Protein AF-0000000074539445 (afdb_homodimer)

pLDDT: mean 96.18, std 4.28, range [74.12, 98.88]

Secondary structure (DSSP, 8-state):
-EEEEEEEEEEES-HHHHHHHHHHTT----EEEEEGGGTEEEEEEEETTEEEEEEEESSTTSHHHHHHHHH-SEEEEEEEEES-HHHHHHHHHHTTPPBS-SS-EE-GGG-EEEEE-GGGTTT--EEEEE-/-EEEEEEEEEEES-HHHHHHHHHHTT----EEEEEGGGTEEEEEEEETTEEEEEEEESSTTSHHHHHHHHH-SEEEEEEEEES-HHHHHHHHHHTTPPBS-SS-EE-GGG-EEEEE-GGGTTT--EEEEE-

Nearest PDB structures (foldseek):
  3oa4-assembly1_A-2  TM=9.767E-01  e=3.770E-19  Halalkalibacterium halodurans C-125
  6xbr-assembly1_A-2  TM=9.216E-01  e=4.513E-16  Streptomyces coelicolor A3(2)
  6wf7-assembly1_A  TM=9.208E-01  e=5.388E-16  Streptomyces coelicolor A3(2)
  6xbv-assembly1_A-2  TM=9.234E-01  e=6.064E-16  Streptomyces coelicolor A3(2)
  6bu2-assembly1_A  TM=9.258E-01  e=1.471E-15  Mycobacterium tuberculosis H37Rv

InterPro domains:
  IPR017515 Methylmalonyl-CoA epimerase [TIGR03081] (4-130)
  IPR017515 Methylmalonyl-CoA epimerase [cd07249] (5-130)
  IPR029068 Glyoxalase/Bleomycin resistance protein/Dihydroxybiphenyl dioxygenase [G3DSA:3.10.180.10] (1-130)
  IPR029068 Glyoxalase/Bleomycin resistance protein/Dihydroxybiphenyl dioxygenase [SSF54593] (1-130)
  IPR037523 Vicinal oxygen chelate (VOC), core domain [PS51819] (4-131)
  IPR051785 Methylmalonyl-CoA/ethylmalonyl-CoA epimerase [PTHR43048] (1-130)

Organism: Archaeoglobus fulgidus (strain ATCC 49558 / DSM 4304 / JCM 9628 / NBRC 100126 / VC-16) (NCBI:txid224325)

Structure (mmCIF, N/CA/C/O backbone):
data_AF-0000000074539445-model_v1
#
loop_
_entity.id
_entity.type
_entity.pdbx_description
1 polymer 'VOC domain-containing protein'
#
loop_
_atom_site.group_PDB
_atom_site.id
_atom_site.type_symbol
_atom_site.label_atom_id
_atom_site.label_alt_id
_atom_site.label_comp_id
_atom_site.label_asym_id
_atom_site.label_entity_id
_atom_site.label_seq_id
_atom_site.pdbx_PDB_ins_code
_atom_site.Cartn_x
_atom_site.Cartn_y
_atom_site.Cartn_z
_atom_site.occupancy
_atom_site.B_iso_or_equiv
_atom_site.auth_seq_id
_atom_site.auth_comp_id
_atom_site.auth_asym_id
_atom_site.auth_atom_id
_atom_site.pdbx_PDB_model_num
ATOM 1 N N . MET A 1 1 ? 7.996 10.023 14.859 1 85.5 1 MET A N 1
ATOM 2 C CA . MET A 1 1 ? 8.516 8.703 14.539 1 85.5 1 MET A CA 1
ATOM 3 C C . MET A 1 1 ? 7.414 7.797 14 1 85.5 1 MET A C 1
ATOM 5 O O . MET A 1 1 ? 6.297 7.797 14.523 1 85.5 1 MET A O 1
ATOM 9 N N . ILE A 1 2 ? 7.66 7.07 13.008 1 96.44 2 ILE A N 1
ATOM 10 C CA . ILE A 1 2 ? 6.699 6.152 12.406 1 96.44 2 ILE A CA 1
ATOM 11 C C . ILE A 1 2 ? 6.664 4.852 13.203 1 96.44 2 ILE A C 1
ATOM 13 O O . ILE A 1 2 ? 7.707 4.266 13.492 1 96.44 2 ILE A O 1
ATOM 17 N N . ARG A 1 3 ? 5.492 4.371 13.586 1 97.56 3 ARG A N 1
ATOM 18 C CA . ARG A 1 3 ? 5.352 3.16 14.391 1 97.56 3 ARG A CA 1
ATOM 19 C C . ARG A 1 3 ? 5.137 1.937 13.508 1 97.56 3 ARG A C 1
ATOM 21 O O . ARG A 1 3 ? 5.762 0.895 13.719 1 97.56 3 ARG A O 1
ATOM 28 N N . LYS A 1 4 ? 4.266 2.008 12.547 1 98.38 4 LYS A N 1
ATOM 29 C CA . LYS A 1 4 ? 3.873 0.902 11.672 1 98.38 4 LYS A CA 1
ATOM 30 C C . LYS A 1 4 ? 3.064 1.401 10.484 1 98.38 4 LYS A C 1
ATOM 32 O O . LYS A 1 4 ? 2.631 2.555 10.453 1 98.38 4 LYS A O 1
ATOM 37 N N . ILE A 1 5 ? 2.975 0.577 9.438 1 98.62 5 ILE A N 1
ATOM 38 C CA . ILE A 1 5 ? 1.896 0.795 8.484 1 98.62 5 ILE A CA 1
ATOM 39 C C . ILE A 1 5 ? 0.552 0.485 9.141 1 98.62 5 ILE A C 1
ATOM 41 O O . ILE A 1 5 ? 0.31 -0.646 9.57 1 98.62 5 ILE A O 1
ATOM 45 N N . ASP A 1 6 ? -0.263 1.521 9.305 1 98.06 6 ASP A N 1
ATOM 46 C CA . ASP A 1 6 ? -1.583 1.319 9.891 1 98.06 6 ASP A CA 1
ATOM 47 C C . ASP A 1 6 ? -2.496 0.546 8.938 1 98.06 6 ASP A C 1
ATOM 49 O O . ASP A 1 6 ? -3.068 -0.478 9.32 1 98.06 6 ASP A O 1
ATOM 53 N N . HIS A 1 7 ? -2.613 1.059 7.766 1 97.88 7 HIS A N 1
ATOM 54 C CA . HIS A 1 7 ? -3.381 0.358 6.742 1 97.88 7 HIS A CA 1
ATOM 55 C C . HIS A 1 7 ? -3.006 0.84 5.344 1 97.88 7 HIS A C 1
ATOM 57 O O . HIS A 1 7 ? -2.332 1.861 5.195 1 97.88 7 HIS A O 1
ATOM 63 N N . VAL A 1 8 ? -3.352 0.033 4.344 1 98.88 8 VAL A N 1
ATOM 64 C CA . VAL A 1 8 ? -3.309 0.409 2.936 1 98.88 8 VAL A CA 1
ATOM 65 C C . VAL A 1 8 ? -4.727 0.475 2.373 1 98.88 8 VAL A C 1
ATOM 67 O O . VAL A 1 8 ? -5.469 -0.508 2.428 1 98.88 8 VAL A O 1
ATOM 70 N N . GLY A 1 9 ? -5.09 1.663 1.871 1 98.56 9 GLY A N 1
ATOM 71 C CA . GLY A 1 9 ? -6.418 1.838 1.307 1 98.56 9 GLY A CA 1
ATOM 72 C C . GLY A 1 9 ? -6.504 1.436 -0.153 1 98.56 9 GLY A C 1
ATOM 73 O O . GLY A 1 9 ? -5.664 1.833 -0.962 1 98.56 9 GLY A O 1
ATOM 74 N N . VAL A 1 10 ? -7.465 0.658 -0.49 1 98.88 10 VAL A N 1
ATOM 75 C CA . VAL A 1 10 ? -7.738 0.238 -1.861 1 98.88 10 VAL A CA 1
ATOM 76 C C . VAL A 1 10 ? -9.141 0.677 -2.27 1 98.88 10 VAL A C 1
ATOM 78 O O . VAL A 1 10 ? -10.125 0.309 -1.624 1 98.88 10 VAL A O 1
ATOM 81 N N . ALA A 1 11 ? -9.203 1.477 -3.312 1 98.88 11 ALA A N 1
ATOM 82 C CA . ALA A 1 11 ? -10.492 1.911 -3.855 1 98.88 11 ALA A CA 1
ATOM 83 C C . ALA A 1 11 ? -11.086 0.845 -4.77 1 98.88 11 ALA A C 1
ATOM 85 O O . ALA A 1 11 ? -10.43 0.375 -5.699 1 98.88 11 ALA A O 1
ATOM 86 N N . VAL A 1 12 ? -12.281 0.453 -4.531 1 98.88 12 VAL A N 1
ATOM 87 C CA . VAL A 1 12 ? -12.945 -0.588 -5.312 1 98.88 12 VAL A CA 1
ATOM 88 C C . VAL A 1 12 ? -14.336 -0.118 -5.73 1 98.88 12 VAL A C 1
ATOM 90 O O . VAL A 1 12 ? -14.945 0.708 -5.047 1 98.88 12 VAL A O 1
ATOM 93 N N . LYS A 1 13 ? -14.828 -0.637 -6.836 1 98.5 13 LYS A N 1
ATOM 94 C CA . LYS A 1 13 ? -16.156 -0.276 -7.34 1 98.5 13 LYS A CA 1
ATOM 95 C C . LYS A 1 13 ? -17.25 -0.959 -6.535 1 98.5 13 LYS A C 1
ATOM 97 O O . LYS A 1 13 ? -18.328 -0.387 -6.332 1 98.5 13 LYS A O 1
ATOM 102 N N . SER A 1 14 ? -17 -2.193 -6.117 1 98.06 14 SER A N 1
ATOM 103 C CA . SER A 1 14 ? -17.953 -3.004 -5.359 1 98.06 14 SER A CA 1
ATOM 104 C C . SER A 1 14 ? -17.266 -3.732 -4.211 1 98.06 14 SER A C 1
ATOM 106 O O . SER A 1 14 ? -16.422 -4.605 -4.434 1 98.06 14 SER A O 1
ATOM 108 N N . LEU A 1 15 ? -17.672 -3.359 -2.994 1 97.88 15 LEU A N 1
ATOM 109 C CA . LEU A 1 15 ? -17.109 -4.031 -1.823 1 97.88 15 LEU A CA 1
ATOM 110 C C . LEU A 1 15 ? -17.453 -5.52 -1.839 1 97.88 15 LEU A C 1
ATOM 112 O O . LEU A 1 15 ? -16.609 -6.355 -1.497 1 97.88 15 LEU A O 1
ATOM 116 N N . GLU A 1 16 ? -18.641 -5.797 -2.215 1 96.75 16 GLU A N 1
ATOM 117 C CA . GLU A 1 16 ? -19.078 -7.188 -2.262 1 96.75 16 GLU A CA 1
ATOM 118 C C . GLU A 1 16 ? -18.156 -8.031 -3.143 1 96.75 16 GLU A C 1
ATOM 120 O O . GLU A 1 16 ? -17.688 -9.086 -2.719 1 96.75 16 GLU A O 1
ATOM 125 N N . GLU A 1 17 ? -17.891 -7.578 -4.332 1 97.44 17 GLU A N 1
ATOM 126 C CA . GLU A 1 17 ? -17.047 -8.305 -5.266 1 97.44 17 GLU A CA 1
ATOM 127 C C . GLU A 1 17 ? -15.594 -8.336 -4.777 1 97.44 17 GLU A C 1
ATOM 129 O O . GLU A 1 17 ? -14.93 -9.367 -4.871 1 97.44 17 GLU A O 1
ATOM 134 N N . ALA A 1 18 ? -15.133 -7.207 -4.266 1 98.25 18 ALA A N 1
ATOM 135 C CA . ALA A 1 18 ? -13.75 -7.121 -3.805 1 98.25 18 ALA A CA 1
ATOM 136 C C . ALA A 1 18 ? -13.508 -8.039 -2.613 1 98.25 18 ALA A C 1
ATOM 138 O O . ALA A 1 18 ? -12.477 -8.711 -2.533 1 98.25 18 ALA A O 1
ATOM 139 N N . VAL A 1 19 ? -14.445 -8.055 -1.677 1 97.56 19 VAL A N 1
ATOM 140 C CA . VAL A 1 19 ? -14.312 -8.898 -0.494 1 97.56 19 VAL A CA 1
ATOM 141 C C . VAL A 1 19 ? -14.188 -10.359 -0.913 1 97.56 19 VAL A C 1
ATOM 143 O O . VAL A 1 19 ? -13.336 -11.094 -0.403 1 97.56 19 VAL A O 1
ATOM 146 N N . LYS A 1 20 ? -14.992 -10.789 -1.852 1 96.5 20 LYS A N 1
ATOM 147 C CA . LYS A 1 20 ? -14.914 -12.164 -2.354 1 96.5 20 LYS A CA 1
ATOM 148 C C . LYS A 1 20 ? -13.531 -12.453 -2.934 1 96.5 20 LYS A C 1
ATOM 150 O O . LYS A 1 20 ? -12.938 -13.5 -2.65 1 96.5 20 LYS A O 1
ATOM 155 N N . THR A 1 21 ? -13.055 -11.516 -3.738 1 97.69 21 THR A N 1
ATOM 156 C CA . THR A 1 21 ? -11.742 -11.656 -4.355 1 97.69 21 THR A CA 1
ATOM 157 C C . THR A 1 21 ? -10.656 -11.781 -3.291 1 97.69 21 THR A C 1
ATOM 159 O O . THR A 1 21 ? -9.828 -12.688 -3.352 1 97.69 21 THR A O 1
ATOM 162 N N . TYR A 1 22 ? -10.648 -10.938 -2.318 1 98.12 22 TYR A N 1
ATOM 163 C CA . TYR A 1 22 ? -9.586 -10.898 -1.323 1 98.12 22 TYR A CA 1
ATOM 164 C C . TYR A 1 22 ? -9.711 -12.062 -0.346 1 98.12 22 TYR A C 1
ATOM 166 O O . TYR A 1 22 ? -8.711 -12.531 0.2 1 98.12 22 TYR A O 1
ATOM 174 N N . GLU A 1 23 ? -10.93 -12.539 -0.104 1 96.44 23 GLU A N 1
ATOM 175 C CA . GLU A 1 23 ? -11.078 -13.789 0.641 1 96.44 23 GLU A CA 1
ATOM 176 C C . GLU A 1 23 ? -10.422 -14.953 -0.099 1 96.44 23 GLU A C 1
ATOM 178 O O . GLU A 1 23 ? -9.773 -15.797 0.516 1 96.44 23 GLU A O 1
ATOM 183 N N . ALA A 1 24 ? -10.617 -14.984 -1.385 1 95.75 24 ALA A N 1
ATOM 184 C CA . ALA A 1 24 ? -10.008 -16.016 -2.211 1 95.75 24 ALA A CA 1
ATOM 185 C C . ALA A 1 24 ? -8.484 -15.938 -2.154 1 95.75 24 ALA A C 1
ATOM 187 O O . ALA A 1 24 ? -7.793 -16.953 -2.307 1 95.75 24 ALA A O 1
ATOM 188 N N . LEU A 1 25 ? -7.969 -14.766 -1.939 1 97.44 25 LEU A N 1
ATOM 189 C CA . LEU A 1 25 ? -6.531 -14.547 -1.83 1 97.44 25 LEU A CA 1
ATOM 190 C C . LEU A 1 25 ? -6.023 -14.945 -0.451 1 97.44 25 LEU A C 1
ATOM 192 O O . LEU A 1 25 ? -4.812 -15 -0.221 1 97.44 25 LEU A O 1
ATOM 196 N N . GLY A 1 26 ? -6.926 -15.164 0.481 1 96.44 26 GLY A N 1
ATOM 197 C CA . GLY A 1 26 ? -6.523 -15.664 1.784 1 96.44 26 GLY A CA 1
ATOM 198 C C . GLY A 1 26 ? -6.758 -14.68 2.908 1 96.44 26 GLY A C 1
ATOM 199 O O . GLY A 1 26 ? -6.43 -14.953 4.062 1 96.44 26 GLY A O 1
ATOM 200 N N . PHE A 1 27 ? -7.324 -13.5 2.553 1 97.12 27 PHE A N 1
ATOM 201 C CA . PHE A 1 27 ? -7.617 -12.516 3.584 1 97.12 27 PHE A CA 1
ATOM 202 C C . PHE A 1 27 ? -8.898 -12.875 4.332 1 97.12 27 PHE A C 1
ATOM 204 O O . PHE A 1 27 ? -9.828 -13.438 3.748 1 97.12 27 PHE A O 1
ATOM 211 N N . GLY A 1 28 ? -8.859 -12.578 5.594 1 94 28 GLY A N 1
ATOM 212 C CA . GLY A 1 28 ? -10.109 -12.508 6.34 1 94 28 GLY A CA 1
ATOM 213 C C . GLY A 1 28 ? -10.742 -11.125 6.309 1 94 28 GLY A C 1
ATOM 214 O O . GLY A 1 28 ? -10.062 -10.133 6.066 1 94 28 GLY A O 1
ATOM 215 N N . VAL A 1 29 ? -12.102 -11.148 6.434 1 88.75 29 VAL A N 1
ATOM 216 C CA . VAL A 1 29 ? -12.805 -9.883 6.52 1 88.75 29 VAL A CA 1
ATOM 217 C C . VAL A 1 29 ? -13.398 -9.711 7.918 1 88.75 29 VAL A C 1
ATOM 219 O O . VAL A 1 29 ? -14.078 -10.609 8.422 1 88.75 29 VAL A O 1
ATOM 222 N N . GLU A 1 30 ? -13.141 -8.695 8.562 1 82.81 30 GLU A N 1
ATOM 223 C CA . GLU A 1 30 ? -13.594 -8.523 9.938 1 82.81 30 GLU A CA 1
ATOM 224 C C . GLU A 1 30 ? -14.852 -7.656 9.992 1 82.81 30 GLU A C 1
ATOM 226 O O . GLU A 1 30 ? -15.797 -7.969 10.727 1 82.81 30 GLU A O 1
ATOM 231 N N . GLU A 1 31 ? -14.781 -6.414 9.43 1 85.38 31 GLU A N 1
ATOM 232 C CA . GLU A 1 31 ? -15.828 -5.418 9.648 1 85.38 31 GLU A CA 1
ATOM 233 C C . GLU A 1 31 ? -16.109 -4.633 8.367 1 85.38 31 GLU A C 1
ATOM 235 O O . GLU A 1 31 ? -15.203 -4.355 7.59 1 85.38 31 GLU A O 1
ATOM 240 N N . ILE A 1 32 ? -17.391 -4.488 8.188 1 90.88 32 ILE A N 1
ATOM 241 C CA . ILE A 1 32 ? -17.828 -3.551 7.156 1 90.88 32 ILE A CA 1
ATOM 242 C C . ILE A 1 32 ? -18.562 -2.373 7.805 1 90.88 32 ILE A C 1
ATOM 244 O O . ILE A 1 32 ? -19.484 -2.564 8.602 1 90.88 32 ILE A O 1
ATOM 248 N N . GLU A 1 33 ? -18.016 -1.25 7.617 1 92.5 33 GLU A N 1
ATOM 249 C CA . GLU A 1 33 ? -18.562 -0.049 8.242 1 92.5 33 GLU A CA 1
ATOM 250 C C . GLU A 1 33 ? -18.812 1.047 7.211 1 92.5 33 GLU A C 1
ATOM 252 O O . GLU A 1 33 ? -18.109 1.141 6.211 1 92.5 33 GLU A O 1
ATOM 257 N N . GLU A 1 34 ? -19.828 1.779 7.438 1 94.19 34 GLU A N 1
ATOM 258 C CA . GLU A 1 34 ? -20.078 2.977 6.637 1 94.19 34 GLU A CA 1
ATOM 259 C C . GLU A 1 34 ? -19.547 4.227 7.344 1 94.19 34 GLU A C 1
ATOM 261 O O . GLU A 1 34 ? -19.734 4.379 8.555 1 94.19 34 GLU A O 1
ATOM 266 N N . VAL A 1 35 ? -18.797 4.992 6.617 1 91.62 35 VAL A N 1
ATOM 267 C CA . VAL A 1 35 ? -18.344 6.293 7.094 1 91.62 35 VAL A CA 1
ATOM 268 C C . VAL A 1 35 ? -19.016 7.406 6.297 1 91.62 35 VAL A C 1
ATOM 270 O O . VAL A 1 35 ? -18.469 7.895 5.309 1 91.62 35 VAL A O 1
ATOM 273 N N . ALA A 1 36 ? -20.125 7.875 6.77 1 93.31 36 ALA A N 1
ATOM 274 C CA . ALA A 1 36 ? -21 8.789 6.039 1 93.31 36 ALA A CA 1
ATOM 275 C C . ALA A 1 36 ? -20.266 10.086 5.699 1 93.31 36 ALA A C 1
ATOM 277 O O . ALA A 1 36 ? -20.422 10.625 4.598 1 93.31 36 ALA A O 1
ATOM 278 N N . GLU A 1 37 ? -19.484 10.547 6.645 1 89.25 37 GLU A N 1
ATOM 279 C CA . GLU A 1 37 ? -18.797 11.82 6.465 1 89.25 37 GLU A CA 1
ATOM 280 C C . GLU A 1 37 ? -17.828 11.758 5.285 1 89.25 37 GLU A C 1
ATOM 282 O O . GLU A 1 37 ? -17.625 12.758 4.598 1 89.25 37 GLU A O 1
ATOM 287 N N . GLN A 1 38 ? -17.328 10.602 5.004 1 92.06 38 GLN A N 1
ATOM 288 C CA . GLN A 1 38 ? -16.375 10.43 3.912 1 92.06 38 GLN A CA 1
ATOM 289 C C . GLN A 1 38 ? -17.047 9.836 2.68 1 92.06 38 GLN A C 1
ATOM 291 O O . GLN A 1 38 ? -16.422 9.672 1.636 1 92.06 38 GLN A O 1
ATOM 296 N N . LYS A 1 39 ? -18.328 9.5 2.854 1 96.38 39 LYS A N 1
ATOM 297 C CA . LYS A 1 39 ? -19.156 8.953 1.781 1 96.38 39 LYS A CA 1
ATOM 298 C C . LYS A 1 39 ? -18.562 7.664 1.229 1 96.38 39 LYS A C 1
ATOM 300 O O . LYS A 1 39 ? -18.438 7.504 0.013 1 96.38 39 LYS A O 1
ATOM 305 N N . VAL A 1 40 ? -18.172 6.797 2.162 1 97.19 40 VAL A N 1
ATOM 306 C CA . VAL A 1 40 ? -17.625 5.508 1.755 1 97.19 40 VAL A CA 1
ATOM 307 C C . VAL A 1 40 ? -18.172 4.402 2.658 1 97.19 40 VAL A C 1
ATOM 309 O O . VAL A 1 40 ? -18.641 4.676 3.764 1 97.19 40 VAL A O 1
ATOM 312 N N . ARG A 1 41 ? -18.234 3.174 2.154 1 96.94 41 ARG A N 1
ATOM 313 C CA . ARG A 1 41 ? -18.25 1.938 2.928 1 96.94 41 ARG A CA 1
ATOM 314 C C . ARG A 1 41 ? -16.891 1.265 2.934 1 96.94 41 ARG A C 1
ATOM 316 O O . ARG A 1 41 ? -16.203 1.231 1.909 1 96.94 41 ARG A O 1
ATOM 323 N N . VAL A 1 42 ? -16.547 0.752 4.094 1 96.81 42 VAL A N 1
ATOM 324 C CA . VAL A 1 42 ? -15.172 0.258 4.246 1 96.81 42 VAL A CA 1
ATOM 325 C C . VAL A 1 42 ? -15.195 -1.17 4.785 1 96.81 42 VAL A C 1
ATOM 327 O O . VAL A 1 42 ? -16.016 -1.498 5.652 1 96.81 42 VAL A O 1
ATOM 330 N N . ALA A 1 43 ? -14.461 -2.055 4.207 1 97 43 ALA A N 1
ATOM 331 C CA . ALA A 1 43 ? -14.141 -3.369 4.75 1 97 43 ALA A CA 1
ATOM 332 C C . ALA A 1 43 ? -12.688 -3.43 5.219 1 97 43 ALA A C 1
ATOM 334 O O . ALA A 1 43 ? -11.773 -3.059 4.477 1 97 43 ALA A O 1
ATOM 335 N N . MET A 1 44 ? -12.492 -3.887 6.41 1 96.25 44 MET A N 1
ATOM 336 C CA . MET A 1 44 ? -11.148 -4.016 6.961 1 96.25 44 MET A CA 1
ATOM 337 C C . MET A 1 44 ? -10.664 -5.461 6.883 1 96.25 44 MET A C 1
ATOM 339 O O . MET A 1 44 ? -11.344 -6.375 7.348 1 96.25 44 MET A O 1
ATOM 343 N N . LEU A 1 45 ? -9.5 -5.672 6.242 1 97.31 45 LEU A N 1
ATOM 344 C CA . LEU A 1 45 ? -8.844 -6.969 6.109 1 97.31 45 LEU A CA 1
ATOM 345 C C . LEU A 1 45 ? -7.559 -7.02 6.926 1 97.31 45 LEU A C 1
ATOM 347 O O . LEU A 1 45 ? -6.512 -6.551 6.469 1 97.31 45 LEU A O 1
ATOM 351 N N . PRO A 1 46 ? -7.629 -7.594 8.109 1 96.88 46 PRO A N 1
ATOM 352 C CA . PRO A 1 46 ? -6.43 -7.641 8.953 1 96.88 46 PRO A CA 1
ATOM 353 C C . PRO A 1 46 ? -5.281 -8.406 8.305 1 96.88 46 PRO A C 1
ATOM 355 O O . PRO A 1 46 ? -5.508 -9.414 7.633 1 96.88 46 PRO A O 1
ATOM 358 N N . ALA A 1 47 ? -4.113 -7.965 8.484 1 97.5 47 ALA A N 1
ATOM 359 C CA . ALA A 1 47 ? -2.854 -8.57 8.062 1 97.5 47 ALA A CA 1
ATOM 360 C C . ALA A 1 47 ? -1.728 -8.211 9.031 1 97.5 47 ALA A C 1
ATOM 362 O O . ALA A 1 47 ? -1.017 -7.227 8.828 1 97.5 47 ALA A O 1
ATOM 363 N N . GLY A 1 48 ? -1.486 -9.047 10.062 1 97.12 48 GLY A N 1
ATOM 364 C CA . GLY A 1 48 ? -0.553 -8.711 11.117 1 97.12 48 GLY A CA 1
ATOM 365 C C . GLY A 1 48 ? -0.954 -7.465 11.891 1 97.12 48 GLY A C 1
ATOM 366 O O . GLY A 1 48 ? -2.092 -7.355 12.352 1 97.12 48 GLY A O 1
ATO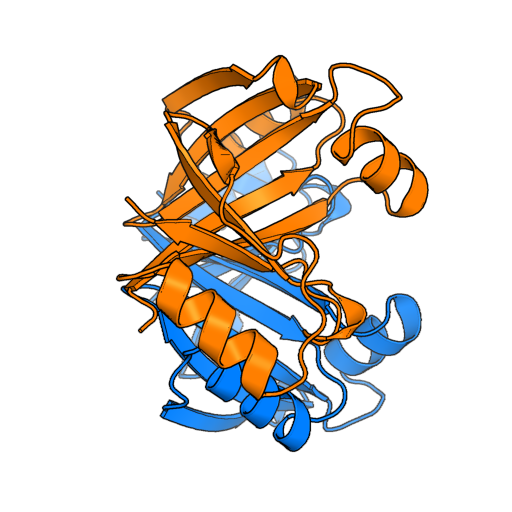M 367 N N . GLU A 1 49 ? -0.052 -6.562 12.102 1 97.69 49 GLU A N 1
ATOM 368 C CA . GLU A 1 49 ? -0.344 -5.34 12.844 1 97.69 49 GLU A CA 1
ATOM 369 C C . GLU A 1 49 ? -0.968 -4.281 11.93 1 97.69 49 GLU A C 1
ATOM 371 O O . GLU A 1 49 ? -1.291 -3.182 12.383 1 97.69 49 GLU A O 1
ATOM 376 N N . SER A 1 50 ? -1.079 -4.559 10.641 1 97.88 50 SER A N 1
ATOM 377 C CA . SER A 1 50 ? -1.648 -3.65 9.656 1 97.88 50 SER A CA 1
ATOM 378 C C . SER A 1 50 ? -2.986 -4.168 9.133 1 97.88 50 SER A C 1
ATOM 380 O O . SER A 1 50 ? -3.576 -5.074 9.719 1 97.88 50 SER A O 1
ATOM 382 N N . ARG A 1 51 ? -3.537 -3.449 8.141 1 97.06 51 ARG A N 1
ATOM 383 C CA . ARG A 1 51 ? -4.77 -3.838 7.461 1 97.06 51 ARG A CA 1
ATOM 384 C C . ARG A 1 51 ? -4.766 -3.375 6.008 1 97.06 51 ARG A C 1
ATOM 386 O O . ARG A 1 51 ? -4.125 -2.375 5.672 1 97.06 51 ARG A O 1
ATOM 393 N N . VAL A 1 52 ? -5.414 -4.156 5.219 1 98.38 52 VAL A N 1
ATOM 394 C CA . VAL A 1 52 ? -5.898 -3.621 3.949 1 98.38 52 VAL A CA 1
ATOM 395 C C . VAL A 1 52 ? -7.324 -3.098 4.121 1 98.38 52 VAL A C 1
ATOM 397 O O . VAL A 1 52 ? -8.172 -3.766 4.715 1 98.38 52 VAL A O 1
ATOM 400 N N . GLU A 1 53 ? -7.531 -1.904 3.754 1 97.56 53 GLU A N 1
ATOM 401 C CA . GLU A 1 53 ? -8.844 -1.263 3.822 1 97.56 53 GLU A CA 1
ATOM 402 C C . GLU A 1 53 ? -9.461 -1.118 2.436 1 97.56 53 GLU A C 1
ATOM 404 O O . GLU A 1 53 ? -8.945 -0.376 1.596 1 97.56 53 GLU A O 1
ATOM 409 N N . LEU A 1 54 ? -10.516 -1.875 2.162 1 98.56 54 LEU A N 1
ATOM 410 C CA . LEU A 1 54 ? -11.258 -1.719 0.915 1 98.56 54 LEU A CA 1
ATOM 411 C C . LEU A 1 54 ? -12.312 -0.627 1.042 1 98.56 54 LEU A C 1
ATOM 413 O O . LEU A 1 54 ? -13.094 -0.616 2 1 98.56 54 LEU A O 1
ATOM 417 N N . LEU A 1 55 ? -12.297 0.328 0.102 1 98.38 55 LEU A N 1
ATOM 418 C CA . LEU A 1 55 ? -13.195 1.479 0.185 1 98.38 55 LEU A CA 1
ATOM 419 C C . LEU A 1 55 ? -14.109 1.542 -1.031 1 98.38 55 LEU A C 1
ATOM 421 O O . LEU A 1 55 ? -13.641 1.567 -2.17 1 98.38 55 LEU A O 1
ATOM 425 N N . GLU A 1 56 ? -15.367 1.532 -0.848 1 98.69 56 GLU A N 1
ATOM 426 C CA . GLU A 1 56 ? -16.391 1.734 -1.875 1 98.69 56 GLU A CA 1
ATOM 427 C C . GLU A 1 56 ? -17.109 3.064 -1.683 1 98.69 56 GLU A C 1
ATOM 429 O O . GLU A 1 56 ? -17.594 3.363 -0.588 1 98.69 56 GLU A O 1
ATOM 434 N N . ALA A 1 57 ? -17.125 3.82 -2.75 1 98.56 57 ALA A N 1
ATOM 435 C CA . ALA A 1 57 ? -17.812 5.105 -2.691 1 98.56 57 ALA A CA 1
ATOM 436 C C . ALA A 1 57 ? -19.328 4.918 -2.543 1 98.56 57 ALA A C 1
ATOM 438 O O . ALA A 1 57 ? -19.906 4.031 -3.17 1 98.56 57 ALA A O 1
ATOM 439 N N . THR A 1 58 ? -19.938 5.785 -1.705 1 98 58 THR A N 1
ATOM 440 C CA . THR A 1 58 ? -21.391 5.75 -1.571 1 98 58 THR A CA 1
ATOM 441 C C . THR A 1 58 ? -22.016 6.957 -2.26 1 98 58 THR A C 1
ATOM 443 O O . THR A 1 58 ? -23.234 7.113 -2.244 1 98 58 THR A O 1
ATOM 446 N N . SER A 1 59 ? -21.203 7.797 -2.771 1 98 59 SER A N 1
ATOM 447 C CA . SER A 1 59 ? -21.656 8.961 -3.523 1 98 59 SER A CA 1
ATOM 448 C C . SER A 1 59 ? -20.672 9.32 -4.629 1 98 59 SER A C 1
ATOM 450 O O . SER A 1 59 ? -19.469 9.062 -4.504 1 98 59 SER A O 1
ATOM 452 N N . GLU A 1 60 ? -21.125 10 -5.664 1 96.88 60 GLU A N 1
ATOM 453 C CA . GLU A 1 60 ? -20.281 10.383 -6.789 1 96.88 60 GLU A CA 1
ATOM 454 C C . GLU A 1 60 ? -19.297 11.484 -6.395 1 96.88 60 GLU A C 1
ATOM 456 O O . GLU A 1 60 ? -18.281 11.68 -7.062 1 96.88 60 GLU A O 1
ATOM 461 N N . ASP A 1 61 ? -19.594 12.18 -5.344 1 96 61 ASP A N 1
ATOM 462 C CA . ASP A 1 61 ? -18.766 13.305 -4.961 1 96 61 ASP A CA 1
ATOM 463 C C . ASP A 1 61 ? -17.75 12.898 -3.895 1 96 61 ASP A C 1
ATOM 465 O O . ASP A 1 61 ? -17.031 13.742 -3.357 1 96 61 ASP A O 1
ATOM 469 N N . SER A 1 62 ? -17.656 11.633 -3.656 1 96.69 62 SER A N 1
ATOM 470 C CA . SER A 1 62 ? -16.641 11.164 -2.707 1 96.69 62 SER A CA 1
ATOM 471 C C . SER A 1 62 ? -15.258 11.164 -3.328 1 96.69 62 SER A C 1
ATOM 473 O O . SER A 1 62 ? -15.109 11.086 -4.551 1 96.69 62 SER A O 1
ATOM 475 N N . ALA A 1 63 ? -14.242 11.312 -2.463 1 96.06 63 ALA A N 1
ATOM 476 C CA . ALA A 1 63 ? -12.859 11.242 -2.922 1 96.06 63 ALA A CA 1
ATOM 477 C C . ALA A 1 63 ? -12.578 9.914 -3.623 1 96.06 63 ALA A C 1
ATOM 479 O O . ALA A 1 63 ? -11.844 9.867 -4.609 1 96.06 63 ALA A O 1
ATOM 480 N N . ILE A 1 64 ? -13.188 8.828 -3.182 1 98.5 64 ILE A N 1
ATOM 481 C CA . ILE A 1 64 ? -12.984 7.504 -3.746 1 98.5 64 ILE A CA 1
ATOM 482 C C . ILE A 1 64 ? -13.617 7.43 -5.133 1 98.5 64 ILE A C 1
ATOM 484 O O . ILE A 1 64 ? -13.023 6.883 -6.066 1 98.5 64 ILE A O 1
ATOM 488 N N . ALA A 1 65 ? -14.812 8.023 -5.27 1 98.56 65 ALA A N 1
ATOM 489 C CA . ALA A 1 65 ? -15.453 8.047 -6.582 1 98.56 65 ALA A CA 1
ATOM 490 C C . ALA A 1 65 ? -14.609 8.812 -7.594 1 98.56 65 ALA A C 1
ATO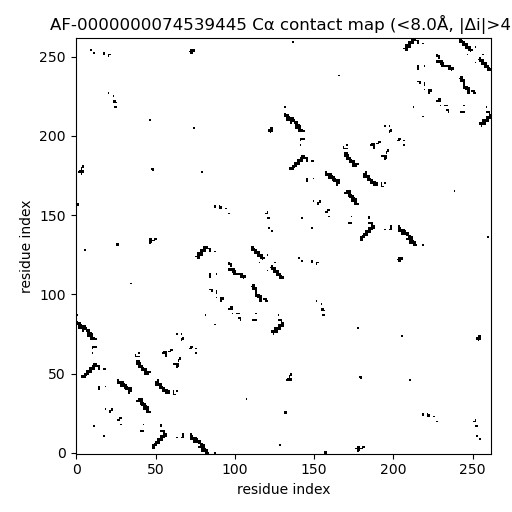M 492 O O . ALA A 1 65 ? -14.438 8.367 -8.727 1 98.56 65 ALA A O 1
ATOM 493 N N . LYS A 1 66 ? -14.125 9.883 -7.195 1 98.06 66 LYS A N 1
ATOM 494 C CA . LYS A 1 66 ? -13.289 10.695 -8.07 1 98.06 66 LYS A CA 1
ATOM 495 C C . LYS A 1 66 ? -12.023 9.945 -8.477 1 98.06 66 LYS A C 1
ATOM 497 O O . LYS A 1 66 ? -11.617 9.977 -9.641 1 98.06 66 LYS A O 1
ATOM 502 N N . PHE A 1 67 ? -11.453 9.297 -7.531 1 98.38 67 PHE A N 1
ATOM 503 C CA . PHE A 1 67 ? -10.258 8.5 -7.781 1 98.38 67 PHE A CA 1
ATOM 504 C C . PHE A 1 67 ? -10.531 7.422 -8.828 1 98.38 67 PHE A C 1
ATOM 506 O O . PHE A 1 67 ? -9.789 7.297 -9.805 1 98.38 67 PHE A O 1
ATOM 513 N N . ILE A 1 68 ? -11.57 6.68 -8.656 1 98.5 68 ILE A N 1
ATOM 514 C CA . ILE A 1 68 ? -11.898 5.566 -9.547 1 98.5 68 ILE A CA 1
ATOM 515 C C . ILE A 1 68 ? -12.195 6.094 -10.945 1 98.5 68 ILE A C 1
ATOM 517 O O . ILE A 1 68 ? -11.805 5.484 -11.945 1 98.5 68 ILE A O 1
ATOM 521 N N . SER A 1 69 ? -12.867 7.223 -10.953 1 98.06 69 SER A N 1
ATOM 522 C CA . SER A 1 69 ? -13.195 7.816 -12.242 1 98.06 69 SER A CA 1
ATOM 523 C C . SER A 1 69 ? -11.938 8.219 -13.008 1 98.06 69 S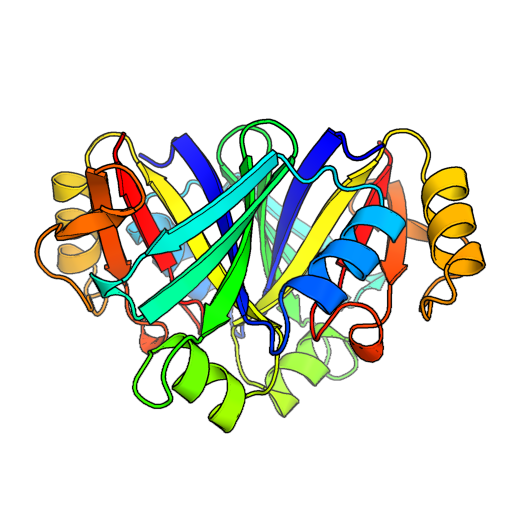ER A C 1
ATOM 525 O O . SER A 1 69 ? -11.891 8.133 -14.234 1 98.06 69 SER A O 1
ATOM 527 N N . SER A 1 70 ? -10.938 8.609 -12.32 1 96.62 70 SER A N 1
ATOM 528 C CA . SER A 1 70 ? -9.719 9.133 -12.93 1 96.62 70 SER A CA 1
ATOM 529 C C . SER A 1 70 ? -8.719 8.016 -13.211 1 96.62 70 SER A C 1
ATOM 531 O O . SER A 1 70 ? -8.047 8.031 -14.242 1 96.62 70 SER A O 1
ATOM 533 N N . ARG A 1 71 ? -8.672 6.961 -12.312 1 96.56 71 ARG A N 1
ATOM 534 C CA . ARG A 1 71 ? -7.547 6.035 -12.367 1 96.56 71 ARG A CA 1
ATOM 535 C C . ARG A 1 71 ? -8.031 4.59 -12.43 1 96.56 71 ARG A C 1
ATOM 537 O O . ARG A 1 71 ? -7.242 3.678 -12.695 1 96.56 71 ARG A O 1
ATOM 544 N N . GLY A 1 72 ? -9.328 4.41 -12.273 1 97.81 72 GLY A N 1
ATOM 545 C CA . GLY A 1 72 ? -9.812 3.057 -12.055 1 97.81 72 GLY A CA 1
ATOM 546 C C . GLY A 1 72 ? -9.586 2.562 -10.641 1 97.81 72 GLY A C 1
ATOM 547 O O . GLY A 1 72 ? -9.102 3.311 -9.789 1 97.81 72 GLY A O 1
ATOM 548 N N . GLU A 1 73 ? -10.008 1.307 -10.359 1 98.81 73 GLU A N 1
ATOM 549 C CA . GLU A 1 73 ? -9.75 0.689 -9.062 1 98.81 73 GLU A CA 1
ATOM 550 C C . GLU A 1 73 ? -8.25 0.539 -8.812 1 98.81 73 GLU A C 1
ATOM 552 O O . GLU A 1 73 ? -7.465 0.469 -9.758 1 98.81 73 GLU A O 1
ATOM 557 N N . GLY A 1 74 ? -7.914 0.494 -7.516 1 98.69 74 GLY A N 1
ATOM 558 C CA . GLY A 1 74 ? -6.512 0.291 -7.191 1 98.69 74 GLY A CA 1
ATOM 559 C C . GLY A 1 74 ? -6.117 0.88 -5.852 1 98.69 74 GLY A C 1
ATOM 560 O O . GLY A 1 74 ? -6.98 1.261 -5.059 1 98.69 74 GLY A O 1
ATOM 561 N N . ILE A 1 75 ? -4.836 0.899 -5.574 1 98.88 75 ILE A N 1
ATOM 562 C CA . ILE A 1 75 ? -4.328 1.376 -4.293 1 98.88 75 ILE A CA 1
ATOM 563 C C . ILE A 1 75 ? -4.484 2.893 -4.207 1 98.88 75 ILE A C 1
ATOM 565 O O . ILE A 1 75 ? -3.973 3.623 -5.062 1 98.88 75 ILE A O 1
ATOM 569 N N . HIS A 1 76 ? -5.184 3.318 -3.168 1 98.75 76 HIS A N 1
ATOM 570 C CA . HIS A 1 76 ? -5.539 4.727 -3.023 1 98.75 76 HIS A CA 1
ATOM 571 C C . HIS A 1 76 ? -4.527 5.465 -2.152 1 98.75 76 HIS A C 1
ATOM 573 O O . HIS A 1 76 ? -4.117 6.578 -2.479 1 98.75 76 HIS A O 1
ATOM 579 N N . HIS A 1 77 ? -4.133 4.863 -1.018 1 98.81 77 HIS A N 1
ATOM 580 C CA . HIS A 1 77 ? -3.227 5.562 -0.112 1 98.81 77 HIS A CA 1
ATOM 581 C C . HIS A 1 77 ? -2.512 4.582 0.812 1 98.81 77 HIS A C 1
ATOM 583 O O . HIS A 1 77 ? -2.896 3.414 0.903 1 98.81 77 HIS A O 1
ATOM 589 N N . ILE A 1 78 ? -1.423 5.039 1.396 1 98.88 78 ILE A N 1
ATOM 590 C CA . ILE A 1 78 ? -0.757 4.379 2.514 1 98.88 78 ILE A CA 1
ATOM 591 C C . ILE A 1 78 ? -0.962 5.191 3.789 1 98.88 78 ILE A C 1
ATOM 593 O O . ILE A 1 78 ? -0.737 6.402 3.805 1 98.88 78 ILE A O 1
ATOM 597 N N . ALA A 1 79 ? -1.436 4.531 4.809 1 98.56 79 ALA A N 1
ATOM 598 C CA . ALA A 1 79 ? -1.572 5.164 6.117 1 98.56 79 ALA A CA 1
ATOM 599 C C . ALA A 1 79 ? -0.506 4.66 7.082 1 98.56 79 ALA A C 1
ATOM 601 O O . ALA A 1 79 ? -0.339 3.451 7.258 1 98.56 79 ALA A O 1
ATOM 602 N N . VAL A 1 80 ? 0.197 5.586 7.711 1 98.62 80 VAL A N 1
ATOM 603 C CA . VAL A 1 80 ? 1.229 5.215 8.672 1 98.62 80 VAL A CA 1
ATOM 604 C C . VAL A 1 80 ? 0.865 5.754 10.055 1 98.62 80 VAL A C 1
ATOM 606 O O . VAL A 1 80 ? 0.405 6.891 10.18 1 98.62 80 VAL A O 1
ATOM 609 N N . ASN A 1 81 ? 0.987 4.852 11 1 98.5 81 ASN A N 1
ATOM 610 C CA . ASN A 1 81 ? 0.761 5.246 12.391 1 98.5 81 ASN A CA 1
ATOM 611 C C . ASN A 1 81 ? 1.962 5.992 12.961 1 98.5 81 ASN A C 1
ATOM 613 O O . ASN A 1 81 ? 3.105 5.566 12.781 1 98.5 81 ASN A O 1
ATOM 617 N N . VAL A 1 82 ? 1.661 7.102 13.578 1 98.31 82 VAL A N 1
ATOM 618 C CA . VAL A 1 82 ? 2.729 7.922 14.133 1 98.31 82 VAL A CA 1
ATOM 619 C C . VAL A 1 82 ? 2.479 8.148 15.625 1 98.31 82 VAL A C 1
ATOM 621 O O . VAL A 1 82 ? 1.335 8.109 16.078 1 98.31 82 VAL A O 1
ATOM 624 N N . GLU A 1 83 ? 3.5 8.352 16.359 1 97.25 83 GLU A N 1
ATOM 625 C CA . GLU A 1 83 ? 3.422 8.57 17.797 1 97.25 83 GLU A CA 1
ATOM 626 C C . GLU A 1 83 ? 2.748 9.898 18.109 1 97.25 83 GLU A C 1
ATOM 628 O O . GLU A 1 83 ? 1.966 9.992 19.062 1 97.25 83 GLU A O 1
ATOM 633 N N . ASN A 1 84 ? 3.072 10.961 17.438 1 97.62 84 ASN A N 1
ATOM 634 C CA . ASN A 1 84 ? 2.57 12.32 17.594 1 97.62 84 ASN A CA 1
ATOM 635 C C . ASN A 1 84 ? 2.305 12.969 16.234 1 97.62 84 ASN A C 1
ATOM 637 O O . ASN A 1 84 ? 3.236 13.414 15.562 1 97.62 84 ASN A O 1
ATOM 641 N N . ILE A 1 85 ? 1.036 13.109 15.898 1 98.12 85 ILE A N 1
ATOM 642 C CA . ILE A 1 85 ? 0.66 13.523 14.555 1 98.12 85 ILE A CA 1
ATOM 643 C C . ILE A 1 85 ? 0.985 15 14.359 1 98.12 85 ILE A C 1
ATOM 645 O O . ILE A 1 85 ? 1.369 15.422 13.266 1 98.12 85 ILE A O 1
ATOM 649 N N . GLU A 1 86 ? 0.846 15.789 15.352 1 97.56 86 GLU A N 1
ATOM 650 C CA . GLU A 1 86 ? 1.195 17.203 15.242 1 97.56 86 GLU A CA 1
ATOM 651 C C . GLU A 1 86 ? 2.682 17.375 14.945 1 97.56 86 GLU A C 1
ATOM 653 O O . GLU A 1 86 ? 3.059 18.203 14.109 1 97.56 86 GLU A O 1
ATOM 658 N N . GLU A 1 87 ? 3.465 16.609 15.641 1 97.69 87 GLU A N 1
ATOM 659 C CA . GLU A 1 87 ? 4.902 16.641 15.391 1 97.69 87 GLU A CA 1
ATOM 660 C C . GLU A 1 87 ? 5.23 16.188 13.977 1 97.69 87 GLU A C 1
ATOM 662 O O . GLU A 1 87 ? 6.082 16.766 13.305 1 97.69 87 GLU A O 1
ATOM 667 N N . ALA A 1 88 ? 4.586 15.117 13.531 1 97.75 88 ALA A N 1
ATOM 668 C CA . ALA A 1 88 ? 4.809 14.617 12.18 1 97.75 88 ALA A CA 1
ATOM 669 C C . ALA A 1 88 ? 4.473 15.68 11.141 1 97.75 88 ALA A C 1
ATOM 671 O O . ALA A 1 88 ? 5.246 15.906 10.203 1 97.75 88 ALA A O 1
ATOM 672 N N . LEU A 1 89 ? 3.369 16.344 11.336 1 97.81 89 LEU A N 1
ATOM 673 C CA . LEU A 1 89 ? 2.939 17.391 10.422 1 97.81 89 LEU A CA 1
ATOM 674 C C . LEU A 1 89 ? 3.928 18.562 10.422 1 97.81 89 LEU A C 1
ATOM 676 O O . LEU A 1 89 ? 4.277 19.078 9.359 1 97.81 89 LEU A O 1
ATOM 680 N N . ASN A 1 90 ? 4.352 18.922 11.555 1 97.56 90 ASN A N 1
ATOM 681 C CA . ASN A 1 90 ? 5.301 20.016 11.672 1 97.56 90 ASN A CA 1
ATOM 682 C C . ASN A 1 90 ? 6.609 19.703 10.953 1 97.56 90 ASN A C 1
ATOM 684 O O . ASN A 1 90 ? 7.145 20.547 10.234 1 97.56 90 ASN A O 1
ATOM 688 N N . LYS A 1 91 ? 7.078 18.531 11.141 1 97.06 91 LYS A N 1
ATOM 689 C CA . LYS A 1 91 ? 8.312 18.109 10.484 1 97.06 91 LYS A CA 1
ATOM 690 C C . LYS A 1 91 ? 8.156 18.109 8.969 1 97.06 91 LYS A C 1
ATOM 692 O O . LYS A 1 91 ? 9.047 18.562 8.25 1 97.06 91 LYS A O 1
ATOM 697 N N . ALA A 1 92 ? 7.051 17.562 8.516 1 97.31 92 ALA A N 1
ATOM 698 C CA . ALA A 1 92 ? 6.785 17.547 7.078 1 97.31 92 ALA A CA 1
ATOM 699 C C . ALA A 1 92 ? 6.703 18.969 6.516 1 97.31 92 ALA A C 1
ATOM 701 O O . ALA A 1 92 ? 7.281 19.25 5.461 1 97.31 92 ALA A O 1
ATOM 702 N N . LYS A 1 93 ? 6.027 19.797 7.238 1 97 93 LYS A N 1
ATOM 703 C CA . LYS A 1 93 ? 5.883 21.188 6.824 1 97 93 LYS A CA 1
ATOM 704 C C . LYS A 1 93 ? 7.238 21.891 6.777 1 97 93 LYS A C 1
ATOM 706 O O . LYS A 1 93 ? 7.543 22.594 5.812 1 97 93 LYS A O 1
ATOM 711 N N . GLU A 1 94 ? 8.047 21.719 7.758 1 97.12 94 GLU A N 1
ATOM 712 C CA . GLU A 1 94 ? 9.367 22.344 7.84 1 97.12 94 GLU A CA 1
ATOM 713 C C . GLU A 1 94 ? 10.258 21.875 6.691 1 97.12 94 GLU A C 1
ATOM 715 O O . GLU A 1 94 ? 11.117 22.641 6.227 1 97.12 94 GLU A O 1
ATOM 720 N N . ALA A 1 95 ? 10.039 20.656 6.289 1 97 95 ALA A N 1
ATOM 721 C CA . ALA A 1 95 ? 10.836 20.094 5.203 1 97 95 ALA A CA 1
ATOM 722 C C . ALA A 1 95 ? 10.32 20.562 3.846 1 97 95 ALA A C 1
ATOM 724 O O . ALA A 1 95 ? 10.852 20.188 2.805 1 97 95 ALA A O 1
ATOM 725 N N . GLY A 1 96 ? 9.211 21.312 3.818 1 97.56 96 GLY A N 1
ATOM 726 C CA . GLY A 1 96 ? 8.703 21.906 2.59 1 97.56 96 GLY A CA 1
ATOM 727 C C . GLY A 1 96 ? 7.719 21.016 1.86 1 97.56 96 GLY A C 1
ATOM 728 O O . GLY A 1 96 ? 7.422 21.234 0.685 1 97.56 96 GLY A O 1
ATOM 729 N N . LEU A 1 97 ? 7.273 19.984 2.506 1 97.62 97 LEU A N 1
ATOM 730 C CA . LEU A 1 97 ? 6.301 19.109 1.872 1 97.62 97 LEU A CA 1
ATOM 731 C C . LEU A 1 97 ? 4.922 19.75 1.839 1 97.62 97 LEU A C 1
ATOM 733 O O . LEU A 1 97 ? 4.559 20.5 2.754 1 97.62 97 LEU A O 1
ATOM 737 N N . ARG A 1 98 ? 4.199 19.469 0.77 1 97.69 98 ARG A N 1
ATOM 738 C CA . ARG A 1 98 ? 2.844 19.984 0.628 1 97.69 98 ARG A CA 1
ATOM 739 C C . ARG A 1 98 ? 1.854 19.156 1.438 1 97.69 98 ARG A C 1
ATOM 741 O O . ARG A 1 98 ? 1.659 17.969 1.165 1 97.69 98 ARG A O 1
ATOM 748 N N . LEU A 1 99 ? 1.197 19.828 2.408 1 97.69 99 LEU A N 1
ATOM 749 C CA . LEU A 1 99 ? 0.217 19.156 3.258 1 97.69 99 LEU A CA 1
ATOM 750 C C . LEU A 1 99 ? -1.2 19.406 2.752 1 97.69 99 LEU A C 1
ATOM 752 O O . LEU A 1 99 ? -1.541 20.531 2.375 1 97.69 99 LEU A O 1
ATOM 756 N N . ILE A 1 100 ? -2.002 18.391 2.654 1 97.06 100 ILE A N 1
ATOM 757 C CA . ILE A 1 100 ? -3.428 18.562 2.398 1 97.06 100 ILE A CA 1
ATOM 758 C C . ILE A 1 100 ? -4.125 19.047 3.668 1 97.06 100 ILE A C 1
ATOM 760 O O . ILE A 1 100 ? -4.961 19.953 3.613 1 97.06 100 ILE A O 1
ATOM 764 N N . ASP A 1 101 ? -3.758 18.359 4.773 1 96.38 101 ASP A N 1
ATOM 765 C CA . ASP A 1 101 ? -4.266 18.766 6.086 1 96.38 101 ASP A CA 1
ATOM 766 C C . ASP A 1 101 ? -3.16 19.391 6.93 1 96.38 101 ASP A C 1
ATOM 768 O O . ASP A 1 101 ? -2.209 18.719 7.324 1 96.38 101 ASP A O 1
ATOM 772 N N . GLU A 1 102 ? -3.371 20.641 7.297 1 95.19 102 GLU A N 1
ATOM 773 C CA . GLU A 1 102 ? -2.387 21.328 8.133 1 95.19 102 GLU A CA 1
ATOM 774 C C . GLU A 1 102 ? -2.588 20.984 9.609 1 95.19 102 GLU A C 1
ATOM 776 O O . GLU A 1 102 ? -1.677 21.156 10.422 1 95.19 102 GLU A O 1
ATOM 781 N N . LYS A 1 103 ? -3.744 20.641 9.898 1 96.5 103 LYS A N 1
ATOM 782 C CA . LYS A 1 103 ? -4.109 20.141 11.227 1 96.5 103 LYS A CA 1
ATOM 783 C C . LYS A 1 103 ? -4.801 18.781 11.133 1 96.5 103 LYS A C 1
ATOM 785 O O . LYS A 1 103 ? -5.488 18.5 10.148 1 96.5 103 LYS A O 1
ATOM 790 N N . PRO A 1 104 ? -4.559 17.969 12.227 1 96.56 104 PRO A N 1
ATOM 791 C CA . PRO A 1 104 ? -5.258 16.688 12.188 1 96.56 104 PRO A CA 1
ATOM 792 C C . PRO A 1 104 ? -6.777 16.844 12.172 1 96.56 104 PRO A C 1
ATOM 794 O O . PRO A 1 104 ? -7.309 17.828 12.695 1 96.56 104 PRO A O 1
ATOM 797 N N . ARG A 1 105 ? -7.379 15.961 11.516 1 93 105 ARG A N 1
ATOM 798 C CA . ARG A 1 105 ? -8.836 15.859 11.586 1 93 105 ARG A CA 1
ATOM 799 C C . ARG A 1 105 ? -9.258 14.492 12.117 1 93 105 ARG A C 1
ATOM 801 O O . ARG A 1 105 ? -8.43 13.602 12.289 1 93 105 ARG A O 1
ATOM 808 N N . VAL A 1 106 ? -10.531 14.359 12.445 1 87.88 106 VAL A N 1
ATOM 809 C CA . VAL A 1 106 ? -11.055 13.102 12.977 1 87.88 106 VAL A CA 1
ATOM 810 C C . VAL A 1 106 ? -11.289 12.117 11.836 1 87.88 106 VAL A C 1
ATOM 812 O O . VAL A 1 106 ? -11.938 12.461 10.836 1 87.88 106 VAL A O 1
ATOM 815 N N . GLY A 1 107 ? -10.625 11.055 11.953 1 81.56 107 GLY A N 1
ATOM 816 C CA . GLY A 1 107 ? -10.805 9.992 10.969 1 81.56 107 GLY A CA 1
ATOM 817 C C . GLY A 1 107 ? -11.742 8.898 11.43 1 81.56 107 GLY A C 1
ATOM 818 O O . GLY A 1 107 ? -12.516 9.094 12.375 1 81.56 107 GLY A O 1
ATOM 819 N N . ALA A 1 108 ? -11.758 7.836 10.609 1 74.12 108 ALA A N 1
ATOM 820 C CA . ALA A 1 108 ? -12.57 6.672 10.961 1 74.12 108 ALA A CA 1
ATOM 821 C C . ALA A 1 108 ? -12.234 6.18 12.367 1 74.12 108 ALA A C 1
ATOM 823 O O . ALA A 1 108 ? -11.07 6.176 12.773 1 74.12 108 ALA A O 1
ATOM 824 N N . GLY A 1 109 ? -13.312 5.836 13.148 1 75.94 109 GLY A N 1
ATOM 825 C CA . GLY A 1 109 ? -13.133 5.297 14.484 1 75.94 109 GLY A CA 1
ATOM 826 C C . GLY A 1 109 ? -12.688 6.336 15.492 1 75.94 109 GLY A C 1
ATOM 827 O O . GLY A 1 109 ? -12.203 5.992 16.578 1 75.94 109 GLY A O 1
ATOM 828 N N . GLY A 1 110 ? -12.625 7.586 15.055 1 81.69 110 GLY A N 1
ATOM 829 C CA . GLY A 1 110 ? -12.297 8.672 15.969 1 81.69 110 GLY A CA 1
ATOM 830 C C . GLY A 1 110 ? -10.805 8.969 16.031 1 81.69 110 GLY A C 1
ATOM 831 O O . GLY A 1 110 ? -10.367 9.805 16.812 1 81.69 110 GLY A O 1
ATOM 832 N N . LYS A 1 111 ? -10.031 8.344 15.305 1 90.94 111 LYS A N 1
ATOM 833 C CA . LYS A 1 111 ? -8.594 8.586 15.281 1 90.94 111 LYS A CA 1
ATOM 834 C C . LYS A 1 111 ? -8.266 9.93 14.641 1 90.94 111 LYS A C 1
ATOM 836 O O . LYS A 1 111 ? -9.07 10.477 13.891 1 90.94 111 LYS A O 1
ATOM 841 N N . LYS A 1 112 ? -7.148 10.445 15 1 96.19 112 LYS A N 1
ATOM 842 C CA . LYS A 1 112 ? -6.645 11.641 14.32 1 96.19 112 LYS A CA 1
ATOM 843 C C . LYS A 1 112 ? -5.91 11.273 13.039 1 96.19 112 LYS A C 1
ATOM 845 O O . LYS A 1 112 ? -5.047 10.398 13.039 1 96.19 112 LYS A O 1
ATOM 850 N N . VAL A 1 113 ? -6.258 11.969 12 1 97.25 113 VAL A N 1
ATOM 851 C CA . VAL A 1 113 ? -5.609 11.664 10.727 1 97.25 113 VAL A CA 1
ATOM 852 C C . VAL A 1 113 ? -5.227 12.961 10.016 1 97.25 113 VAL A C 1
ATOM 854 O O . VAL A 1 113 ? -5.773 14.023 10.312 1 97.25 113 VAL A O 1
ATOM 857 N N . ALA A 1 114 ? -4.273 12.891 9.117 1 98.06 114 ALA A N 1
ATOM 858 C CA . ALA A 1 114 ? -3.854 13.984 8.242 1 98.06 114 ALA A CA 1
ATOM 859 C C . ALA A 1 114 ? -3.174 13.453 6.984 1 98.06 114 ALA A C 1
ATOM 861 O O . ALA A 1 114 ? -2.395 12.5 7.047 1 98.06 114 ALA A O 1
ATOM 862 N N . PHE A 1 115 ? -3.469 14.148 5.844 1 98.06 115 PHE A N 1
ATOM 863 C CA . PHE A 1 115 ? -2.943 13.672 4.57 1 98.06 115 PHE A CA 1
ATOM 864 C C . PHE A 1 115 ? -1.853 14.602 4.051 1 98.06 115 PHE A C 1
ATOM 866 O O . PHE A 1 115 ? -1.925 15.812 4.238 1 98.06 115 PHE A O 1
ATOM 873 N N . VAL A 1 116 ? -0.855 13.992 3.461 1 98.25 116 VAL A N 1
ATOM 874 C CA . VAL A 1 116 ? 0.203 14.68 2.729 1 98.25 116 VAL A CA 1
ATOM 875 C C . VAL A 1 116 ? -0.023 14.523 1.227 1 98.25 116 VAL A C 1
ATOM 877 O O . VAL A 1 116 ? -0.363 13.438 0.75 1 98.25 116 VAL A O 1
ATOM 880 N N . HIS A 1 117 ? 0.138 15.609 0.486 1 98.25 117 HIS A N 1
ATOM 881 C CA . HIS A 1 117 ? -0.19 15.656 -0.935 1 98.25 117 HIS A CA 1
ATOM 882 C C . HIS A 1 117 ? 0.77 14.789 -1.748 1 98.25 117 HIS A C 1
ATOM 884 O O . HIS A 1 117 ? 1.987 14.867 -1.565 1 98.25 117 HIS A O 1
ATOM 890 N N . PRO A 1 118 ? 0.258 14.031 -2.725 1 98.12 118 PRO A N 1
ATOM 891 C CA . PRO A 1 118 ? 1.087 13.109 -3.502 1 98.12 118 PRO A CA 1
ATOM 892 C C . PRO A 1 118 ? 2.189 13.82 -4.285 1 98.12 118 PRO A C 1
ATOM 894 O O . PRO A 1 118 ? 3.229 13.227 -4.574 1 98.12 118 PRO A O 1
ATOM 897 N N . LYS A 1 119 ? 1.969 15.039 -4.586 1 96.94 119 LYS A N 1
ATOM 898 C CA . LYS A 1 119 ? 2.969 15.789 -5.34 1 96.94 119 LYS A CA 1
ATOM 899 C C . LYS A 1 119 ? 4.258 15.938 -4.539 1 96.94 119 LYS A C 1
ATOM 901 O O . LYS A 1 119 ? 5.328 16.156 -5.113 1 96.94 119 LYS A O 1
ATOM 906 N N . SER A 1 120 ? 4.152 15.773 -3.205 1 97.38 120 SER A N 1
ATOM 907 C CA . SER A 1 120 ? 5.332 15.953 -2.361 1 97.38 120 SER A CA 1
ATOM 908 C C . SER A 1 120 ? 5.875 14.609 -1.878 1 97.38 120 SER A C 1
ATOM 910 O O . SER A 1 120 ? 6.891 14.562 -1.179 1 97.38 120 SER A O 1
ATOM 912 N N . THR A 1 121 ? 5.191 13.578 -2.188 1 98.38 121 THR A N 1
ATOM 913 C CA . THR A 1 121 ? 5.578 12.266 -1.684 1 98.38 121 THR A CA 1
ATOM 914 C C . THR A 1 121 ? 5.785 11.289 -2.834 1 98.38 121 THR A C 1
ATOM 916 O O . THR A 1 121 ? 5.484 10.094 -2.705 1 98.38 121 THR A O 1
ATOM 919 N N . HIS A 1 122 ? 6.18 11.875 -3.939 1 98.44 122 HIS A N 1
ATOM 920 C CA . HIS A 1 122 ? 6.508 11.055 -5.102 1 98.44 122 HIS A CA 1
ATOM 921 C C . HIS A 1 122 ? 5.32 10.195 -5.523 1 98.44 122 HIS A C 1
ATOM 923 O O . HIS A 1 122 ? 5.473 9 -5.777 1 98.44 122 HIS A O 1
ATOM 929 N N . GLY A 1 123 ? 4.125 10.773 -5.574 1 98.44 123 GLY A N 1
ATOM 930 C CA . GLY A 1 123 ? 2.938 10.148 -6.141 1 98.44 123 GLY A CA 1
ATOM 931 C C . GLY A 1 123 ? 2.135 9.359 -5.125 1 98.44 123 GLY A C 1
ATOM 932 O O . GLY A 1 123 ? 1.121 8.75 -5.469 1 98.44 123 GLY A O 1
ATOM 933 N N . VAL A 1 124 ? 2.533 9.312 -3.879 1 98.75 124 VAL A N 1
ATOM 934 C CA . VAL A 1 124 ? 1.862 8.523 -2.85 1 98.75 124 VAL A CA 1
ATOM 935 C C . VAL A 1 124 ? 0.972 9.43 -2.004 1 98.75 124 VAL A C 1
ATOM 937 O O . VAL A 1 124 ? 1.448 10.398 -1.408 1 98.75 124 VAL A O 1
ATOM 940 N N . LEU A 1 125 ? -0.34 9.156 -2.006 1 98.75 125 LEU A N 1
ATOM 941 C CA . LEU A 1 125 ? -1.191 9.766 -0.99 1 98.75 125 LEU A CA 1
ATOM 942 C C . LEU A 1 125 ? -0.926 9.148 0.38 1 98.75 125 LEU A C 1
ATOM 944 O O . LEU A 1 125 ? -1.323 8.008 0.643 1 98.75 125 LEU A O 1
ATOM 948 N N . LEU A 1 126 ? -0.211 9.914 1.23 1 98.69 126 LEU A N 1
ATOM 949 C CA . LEU A 1 126 ? 0.206 9.414 2.535 1 98.69 126 LEU A CA 1
ATOM 950 C C . LEU A 1 126 ? -0.697 9.953 3.639 1 98.69 126 LEU A C 1
ATOM 952 O O . LEU A 1 126 ? -1.009 11.141 3.666 1 98.69 126 LEU A O 1
ATOM 956 N N . GLU A 1 127 ? -1.166 9.07 4.453 1 98.44 127 GLU A N 1
ATOM 957 C CA . GLU A 1 127 ? -1.99 9.422 5.605 1 98.44 127 GLU A CA 1
ATOM 958 C C . GLU A 1 127 ? -1.242 9.18 6.914 1 98.44 127 GLU A C 1
ATOM 960 O O . GLU A 1 127 ? -0.747 8.078 7.156 1 98.44 127 GLU A O 1
ATOM 965 N N . PHE A 1 128 ? -1.132 10.242 7.75 1 98.5 128 PHE A N 1
ATOM 966 C CA . PHE A 1 128 ? -0.73 10.047 9.141 1 98.5 128 PHE A CA 1
ATOM 967 C C . PHE A 1 128 ? -1.925 9.648 9.992 1 98.5 128 PHE A C 1
ATOM 969 O O . PHE A 1 128 ? -3.016 10.203 9.852 1 98.5 128 PHE A O 1
ATOM 976 N N . VAL A 1 129 ? -1.748 8.68 10.836 1 98.06 129 VAL A N 1
ATOM 977 C CA . VAL A 1 129 ? -2.77 8.25 11.781 1 98.06 129 VAL A CA 1
ATOM 978 C C . VAL A 1 129 ? -2.193 8.242 13.195 1 98.06 129 VAL A C 1
ATOM 980 O O . VAL A 1 129 ? -1.087 7.742 13.414 1 98.06 129 VAL A O 1
ATOM 983 N N . GLU A 1 130 ? -2.869 8.828 14.102 1 97.75 130 GLU A N 1
ATOM 984 C CA . GLU A 1 130 ? -2.533 8.719 15.523 1 97.75 130 GLU A CA 1
ATOM 985 C C . GLU A 1 130 ? -3.643 8.023 16.297 1 97.75 130 GLU A C 1
ATOM 987 O O . GLU A 1 130 ? -4.812 8.391 16.188 1 97.75 130 GLU A O 1
ATOM 992 N N . GLY A 1 131 ? -3.172 7.098 17.156 1 89.12 131 GLY A N 1
ATOM 993 C CA . GLY A 1 131 ? -4.113 6.316 17.953 1 89.12 131 GLY A CA 1
ATOM 994 C C . GLY A 1 131 ? -4.406 4.953 17.344 1 89.12 131 GLY A C 1
ATOM 995 O O . GLY A 1 131 ? -4.051 4.688 16.203 1 89.12 131 GLY A O 1
ATOM 996 N N . MET B 1 1 ? -2.887 -18.812 4.438 1 85.38 1 MET B N 1
ATOM 997 C CA . MET B 1 1 ? -3.27 -17.781 5.387 1 85.38 1 MET B CA 1
ATOM 998 C C . MET B 1 1 ? -2.318 -16.594 5.305 1 85.38 1 MET B C 1
ATOM 1000 O O . MET B 1 1 ? -1.104 -16.766 5.184 1 85.38 1 MET B O 1
ATOM 1004 N N . ILE B 1 2 ? -2.795 -15.438 5.336 1 96.38 2 ILE B N 1
ATOM 1005 C CA . ILE B 1 2 ? -1.998 -14.211 5.277 1 96.38 2 ILE B CA 1
ATOM 1006 C C . ILE B 1 2 ? -1.44 -13.898 6.664 1 96.38 2 ILE B C 1
ATOM 1008 O O . ILE B 1 2 ? -2.18 -13.898 7.652 1 96.38 2 ILE B O 1
ATOM 1012 N N . ARG B 1 3 ? -0.153 -13.641 6.781 1 97.56 3 ARG B N 1
ATOM 1013 C CA . ARG B 1 3 ? 0.484 -13.375 8.07 1 97.56 3 ARG B CA 1
ATOM 1014 C C . ARG B 1 3 ? 0.555 -11.875 8.352 1 97.56 3 ARG B C 1
ATOM 1016 O O . ARG B 1 3 ? 0.25 -11.438 9.461 1 97.56 3 ARG B O 1
ATOM 1023 N N . LYS B 1 4 ? 0.971 -11.086 7.398 1 98.38 4 LYS B N 1
ATOM 1024 C CA . LYS B 1 4 ? 1.186 -9.648 7.535 1 98.38 4 LYS B CA 1
ATOM 1025 C C . LYS B 1 4 ? 1.38 -8.992 6.176 1 98.38 4 LYS B C 1
ATOM 1027 O O . LYS B 1 4 ? 1.568 -9.68 5.168 1 98.38 4 LYS B O 1
ATOM 1032 N N . ILE B 1 5 ? 1.202 -7.672 6.125 1 98.62 5 ILE B N 1
ATOM 1033 C CA . ILE B 1 5 ? 1.783 -6.945 5 1 98.62 5 ILE B CA 1
ATOM 1034 C C . ILE B 1 5 ? 3.307 -6.977 5.098 1 98.62 5 ILE B C 1
ATOM 1036 O O . ILE B 1 5 ? 3.883 -6.48 6.066 1 98.62 5 ILE B O 1
ATOM 1040 N N . ASP B 1 6 ? 3.932 -7.648 4.141 1 98.06 6 ASP B N 1
ATOM 1041 C CA . ASP B 1 6 ? 5.391 -7.707 4.129 1 98.06 6 ASP B CA 1
ATOM 1042 C C . ASP B 1 6 ? 5.992 -6.348 3.783 1 98.06 6 ASP B C 1
ATOM 1044 O O . ASP B 1 6 ? 6.824 -5.824 4.527 1 98.06 6 ASP B O 1
ATOM 1048 N N . HIS B 1 7 ? 5.57 -5.84 2.682 1 97.94 7 HIS B N 1
ATOM 1049 C CA . HIS B 1 7 ? 6.004 -4.504 2.293 1 97.94 7 HIS B CA 1
ATOM 1050 C C . HIS B 1 7 ? 5.047 -3.891 1.275 1 97.94 7 HIS B C 1
ATOM 1052 O O . HIS B 1 7 ? 4.199 -4.586 0.713 1 97.94 7 HIS B O 1
ATOM 1058 N N . VAL B 1 8 ? 5.117 -2.57 1.139 1 98.88 8 VAL B N 1
ATOM 1059 C CA . VAL B 1 8 ? 4.477 -1.819 0.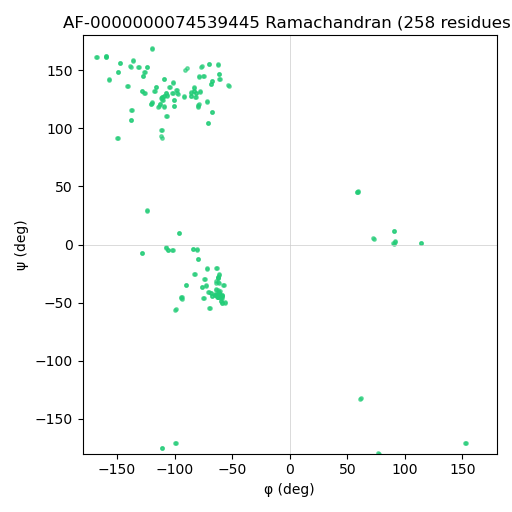063 1 98.88 8 VAL B CA 1
ATOM 1060 C C . VAL B 1 8 ? 5.543 -1.215 -0.85 1 98.88 8 VAL B C 1
ATOM 1062 O O . VAL B 1 8 ? 6.41 -0.465 -0.393 1 98.88 8 VAL B O 1
ATOM 1065 N N . GLY B 1 9 ? 5.484 -1.587 -2.129 1 98.62 9 GLY B N 1
ATOM 1066 C CA . GLY B 1 9 ? 6.449 -1.071 -3.088 1 98.62 9 GLY B CA 1
ATOM 1067 C C . GLY B 1 9 ? 6.039 0.261 -3.686 1 98.62 9 GLY B C 1
ATOM 1068 O O . GLY B 1 9 ? 4.898 0.428 -4.125 1 98.62 9 GLY B O 1
ATOM 1069 N N . VAL B 1 10 ? 6.914 1.193 -3.699 1 98.88 10 VAL B N 1
ATOM 1070 C CA . VAL B 1 10 ? 6.707 2.506 -4.301 1 98.88 10 VAL B CA 1
ATOM 1071 C C . VAL B 1 10 ? 7.754 2.744 -5.391 1 98.88 10 VAL B C 1
ATOM 1073 O O . VAL B 1 10 ? 8.953 2.697 -5.125 1 98.88 10 VAL B O 1
ATOM 1076 N N . ALA B 1 11 ? 7.277 2.967 -6.59 1 98.88 11 ALA B N 1
ATOM 1077 C CA . ALA B 1 11 ? 8.164 3.285 -7.707 1 98.88 11 ALA B CA 1
ATOM 1078 C C . ALA B 1 11 ? 8.539 4.762 -7.703 1 98.88 11 ALA B C 1
ATOM 1080 O O . ALA B 1 11 ? 7.668 5.633 -7.66 1 98.88 11 ALA B O 1
ATOM 1081 N N . VAL B 1 12 ? 9.781 5.062 -7.742 1 98.88 12 VAL B N 1
ATOM 1082 C CA . VAL B 1 12 ? 10.266 6.441 -7.699 1 98.88 12 VAL B CA 1
ATOM 1083 C C . VAL B 1 12 ? 11.289 6.664 -8.812 1 98.88 12 VAL B C 1
ATOM 1085 O O . VAL B 1 12 ? 11.961 5.723 -9.242 1 98.88 12 VAL B O 1
ATOM 1088 N N . LYS B 1 13 ? 11.406 7.895 -9.273 1 98.5 13 LYS B N 1
ATOM 1089 C CA . LYS B 1 13 ? 12.359 8.242 -10.328 1 98.5 13 LYS B CA 1
ATOM 1090 C C . LYS B 1 13 ? 13.781 8.312 -9.781 1 98.5 13 LYS B C 1
ATOM 1092 O O . LYS B 1 13 ? 14.734 7.973 -10.484 1 98.5 13 LYS B O 1
ATOM 1097 N N . SER B 1 14 ? 13.922 8.797 -8.547 1 98.06 14 SER B N 1
ATOM 1098 C CA . SER B 1 14 ? 15.219 8.961 -7.891 1 98.06 14 SER B CA 1
ATOM 1099 C C . SER B 1 14 ? 15.156 8.516 -6.434 1 98.06 14 SER B C 1
ATOM 1101 O O . SER B 1 14 ? 14.453 9.117 -5.621 1 98.06 14 SER B O 1
ATOM 1103 N N . LEU B 1 15 ? 15.922 7.457 -6.145 1 97.81 15 LEU B N 1
ATOM 1104 C CA . LEU B 1 15 ? 15.984 6.977 -4.766 1 97.81 15 LEU B CA 1
ATOM 1105 C C . LEU B 1 15 ? 16.547 8.055 -3.842 1 97.81 15 LEU B C 1
ATOM 1107 O O . LEU B 1 15 ? 16.062 8.227 -2.721 1 97.81 15 LEU B O 1
ATOM 1111 N N . GLU B 1 16 ? 17.531 8.727 -4.316 1 96.69 16 GLU B N 1
ATOM 1112 C CA . GLU B 1 16 ? 18.156 9.773 -3.518 1 96.69 16 GLU B CA 1
ATOM 1113 C C . GLU B 1 16 ? 17.125 10.82 -3.078 1 96.69 16 GLU B C 1
ATOM 1115 O O . GLU B 1 16 ? 17.031 11.141 -1.894 1 96.69 16 GLU B O 1
ATOM 1120 N N . GLU B 1 17 ? 16.344 11.312 -3.992 1 97.44 17 GLU B N 1
ATOM 1121 C CA . GLU B 1 17 ? 15.344 12.32 -3.691 1 97.44 17 GLU B CA 1
ATOM 1122 C C . GLU B 1 17 ? 14.219 11.75 -2.828 1 97.44 17 GLU B C 1
ATOM 1124 O O . GLU B 1 17 ? 13.758 12.398 -1.89 1 97.44 17 GLU B O 1
ATOM 1129 N N . ALA B 1 18 ? 13.797 10.531 -3.164 1 98.25 18 ALA B N 1
ATOM 1130 C CA . ALA B 1 18 ? 12.703 9.906 -2.432 1 98.25 18 ALA B CA 1
ATOM 1131 C C . ALA B 1 18 ? 13.094 9.633 -0.982 1 98.25 18 ALA B C 1
ATOM 1133 O O . ALA B 1 18 ? 12.297 9.852 -0.064 1 98.25 18 ALA B O 1
ATOM 1134 N N . VAL B 1 19 ? 14.305 9.133 -0.783 1 97.56 19 VAL B N 1
ATOM 1135 C CA . VAL B 1 19 ? 14.773 8.828 0.563 1 97.56 19 VAL B CA 1
ATOM 1136 C C . VAL B 1 19 ? 14.75 10.102 1.416 1 97.56 19 VAL B C 1
ATOM 1138 O O . VAL B 1 19 ? 14.289 10.078 2.561 1 97.56 19 VAL B O 1
ATOM 1141 N N . LYS B 1 20 ? 15.211 11.203 0.87 1 96.56 20 LYS B N 1
ATOM 1142 C CA . LYS B 1 20 ? 15.18 12.477 1.589 1 96.56 20 LYS B CA 1
ATOM 1143 C C . LYS B 1 20 ? 13.758 12.852 1.982 1 96.56 20 LYS B C 1
ATOM 1145 O O . LYS B 1 20 ? 13.508 13.25 3.121 1 96.56 20 LYS B O 1
ATOM 1150 N N . THR B 1 21 ? 12.852 12.711 1.017 1 97.75 21 THR B N 1
ATOM 1151 C CA . THR B 1 21 ? 11.453 13.023 1.257 1 97.75 21 THR B CA 1
ATOM 1152 C C . THR B 1 21 ? 10.891 12.164 2.381 1 97.75 21 THR B C 1
ATOM 1154 O O . THR B 1 21 ? 10.266 12.672 3.312 1 97.75 21 THR B O 1
ATOM 1157 N N . TYR B 1 22 ? 11.102 10.891 2.344 1 98.19 22 TYR B N 1
ATOM 1158 C CA . TYR B 1 22 ? 10.508 9.969 3.305 1 98.19 22 TYR B CA 1
ATOM 1159 C C . TYR B 1 22 ? 11.188 10.078 4.66 1 98.19 22 TYR B C 1
ATOM 1161 O O . TYR B 1 22 ? 10.57 9.836 5.699 1 98.19 22 TYR B O 1
ATOM 1169 N N . GLU B 1 23 ? 12.477 10.438 4.68 1 96.5 23 GLU B N 1
ATOM 1170 C CA . GLU B 1 23 ? 13.102 10.773 5.953 1 96.5 23 GLU B CA 1
ATOM 1171 C C . GLU B 1 23 ? 12.43 11.977 6.602 1 96.5 23 GLU B C 1
ATOM 1173 O O . GLU B 1 23 ? 12.211 12 7.816 1 96.5 23 GLU B O 1
ATOM 1178 N N . ALA B 1 24 ? 12.125 12.953 5.801 1 95.88 24 ALA B N 1
ATOM 1179 C CA . ALA B 1 24 ? 11.438 14.141 6.293 1 95.88 24 ALA B CA 1
ATOM 1180 C C . ALA B 1 24 ? 10.055 13.781 6.844 1 95.88 24 ALA B C 1
ATOM 1182 O O . ALA B 1 24 ? 9.547 14.453 7.742 1 95.88 24 ALA B O 1
ATOM 1183 N N . LEU B 1 25 ? 9.477 12.734 6.32 1 97.5 25 LEU B N 1
ATOM 1184 C CA . LEU B 1 25 ? 8.172 12.266 6.773 1 97.5 25 LEU B CA 1
ATOM 1185 C C . LEU B 1 25 ? 8.305 11.461 8.062 1 97.5 25 LEU B C 1
ATOM 1187 O O . LEU B 1 25 ? 7.297 11.117 8.695 1 97.5 25 LEU B O 1
ATOM 1191 N N . GLY B 1 26 ? 9.516 11.094 8.422 1 96.5 26 GLY B N 1
ATOM 1192 C CA . GLY B 1 26 ? 9.734 10.43 9.695 1 96.5 26 GLY B CA 1
ATOM 1193 C C . GLY B 1 26 ? 10.203 9 9.555 1 96.5 26 GLY B C 1
ATOM 1194 O O . GLY B 1 26 ? 10.398 8.297 10.555 1 96.5 26 GLY B O 1
ATOM 1195 N N . PHE B 1 27 ? 10.375 8.555 8.297 1 97.19 27 PHE B N 1
ATOM 1196 C CA . PHE B 1 27 ? 10.867 7.195 8.078 1 97.19 27 PHE B CA 1
ATOM 1197 C C . PHE B 1 27 ? 12.375 7.129 8.289 1 97.19 27 PHE B C 1
ATOM 1199 O O . PHE B 1 27 ? 13.094 8.094 8 1 97.19 27 PHE B O 1
ATOM 1206 N N . GLY B 1 28 ? 12.773 6.02 8.812 1 94.12 28 GLY B N 1
ATOM 1207 C CA . GLY B 1 28 ? 14.18 5.656 8.727 1 94.12 28 GLY B CA 1
ATOM 1208 C C . GLY B 1 28 ? 14.508 4.836 7.492 1 94.12 28 GLY B C 1
ATOM 1209 O O . GLY B 1 28 ? 13.633 4.18 6.926 1 94.12 28 GLY B O 1
ATOM 1210 N N . VAL B 1 29 ? 15.781 5.012 7.043 1 88.88 29 VAL B N 1
ATOM 1211 C CA . VAL B 1 29 ? 16.234 4.203 5.918 1 88.88 29 VAL B CA 1
ATOM 1212 C C . VAL B 1 29 ? 17.281 3.193 6.398 1 88.88 29 VAL B C 1
ATOM 1214 O O . VAL B 1 29 ? 18.234 3.559 7.078 1 88.88 29 VAL B O 1
ATOM 1217 N N . GLU B 1 30 ? 17.109 1.995 6.148 1 83.12 30 GLU B N 1
ATOM 1218 C CA . GLU B 1 30 ? 18.016 0.972 6.66 1 83.12 30 GLU B CA 1
ATOM 1219 C C . GLU B 1 30 ? 19.031 0.551 5.602 1 83.12 30 GLU B C 1
ATOM 1221 O O . GLU B 1 30 ? 20.219 0.385 5.898 1 83.12 30 GLU B O 1
ATOM 1226 N N . GLU B 1 31 ? 18.531 0.115 4.41 1 85.5 31 GLU B N 1
ATOM 1227 C CA . GLU B 1 31 ? 19.391 -0.534 3.428 1 85.5 31 GLU B CA 1
ATOM 1228 C C . GLU B 1 31 ? 19.031 -0.103 2.008 1 85.5 31 GLU B C 1
ATOM 1230 O O . GLU B 1 31 ? 17.859 0.118 1.7 1 85.5 31 GLU B O 1
ATOM 1235 N N . ILE B 1 32 ? 20.109 0.143 1.312 1 90.88 32 ILE B N 1
ATOM 1236 C CA . ILE B 1 32 ? 19.953 0.32 -0.128 1 90.88 32 ILE B CA 1
ATOM 1237 C C . ILE B 1 32 ? 20.641 -0.821 -0.867 1 90.88 32 ILE B C 1
ATOM 1239 O O . ILE B 1 32 ? 21.828 -1.104 -0.616 1 90.88 32 ILE B O 1
ATOM 1243 N N . GLU B 1 33 ? 19.891 -1.523 -1.582 1 92.44 33 GLU B N 1
ATOM 1244 C CA . GLU B 1 33 ? 20.406 -2.693 -2.285 1 92.44 33 GLU B CA 1
ATOM 1245 C C . GLU B 1 33 ? 20.062 -2.643 -3.771 1 92.44 33 GLU B C 1
ATOM 1247 O O . GLU B 1 33 ? 19.031 -2.102 -4.156 1 92.44 33 GLU B O 1
ATOM 1252 N N . GLU B 1 34 ? 20.953 -3.141 -4.539 1 94.06 34 GLU B N 1
ATOM 1253 C CA . GLU B 1 34 ? 20.672 -3.33 -5.957 1 94.06 34 GLU B CA 1
ATOM 1254 C C . GLU B 1 34 ? 20.266 -4.77 -6.25 1 94.06 34 GLU B C 1
ATOM 1256 O O . GLU B 1 34 ? 20.844 -5.711 -5.723 1 94.06 34 GLU B O 1
ATOM 1261 N N . VAL B 1 35 ? 19.172 -4.883 -6.953 1 91.69 35 VAL B N 1
ATOM 1262 C CA . VAL B 1 35 ? 18.719 -6.184 -7.438 1 91.69 35 VAL B CA 1
ATOM 1263 C C . VAL B 1 35 ? 18.844 -6.242 -8.961 1 91.69 35 VAL B C 1
ATOM 1265 O O . VAL B 1 35 ? 17.875 -5.957 -9.68 1 91.69 35 VAL B O 1
ATOM 1268 N N . ALA B 1 36 ? 19.922 -6.723 -9.43 1 93.19 36 ALA B N 1
ATOM 1269 C CA . ALA B 1 36 ? 20.281 -6.668 -10.844 1 93.19 36 ALA B CA 1
ATOM 1270 C C . ALA B 1 36 ? 19.281 -7.426 -11.703 1 93.19 36 ALA B C 1
ATOM 1272 O O . ALA B 1 36 ? 18.906 -6.965 -12.789 1 93.19 36 ALA B O 1
ATOM 1273 N N . GLU B 1 37 ? 18.844 -8.539 -11.203 1 89.25 37 GLU B N 1
ATOM 1274 C CA . GLU B 1 37 ? 17.938 -9.383 -11.961 1 89.25 37 GLU B CA 1
ATOM 1275 C C . GLU B 1 37 ? 16.625 -8.656 -12.25 1 89.25 37 GLU B C 1
ATOM 1277 O O . GLU B 1 37 ? 16 -8.867 -13.289 1 89.25 37 GLU B O 1
ATOM 1282 N N . GLN B 1 38 ? 16.25 -7.762 -11.383 1 92 38 GLN B N 1
ATOM 1283 C CA . GLN B 1 38 ? 15.008 -7.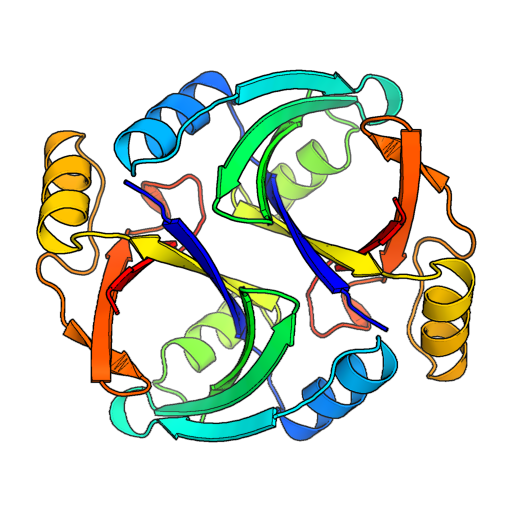02 -11.539 1 92 38 GLN B CA 1
ATOM 1284 C C . GLN B 1 38 ? 15.258 -5.617 -12.086 1 92 38 GLN B C 1
ATOM 1286 O O . GLN B 1 38 ? 14.32 -4.863 -12.336 1 92 38 GLN B O 1
ATOM 1291 N N . LYS B 1 39 ? 16.547 -5.305 -12.219 1 96.38 39 LYS B N 1
ATOM 1292 C CA . LYS B 1 39 ? 16.984 -4.023 -12.766 1 96.38 39 LYS B CA 1
ATOM 1293 C C . LYS B 1 39 ? 16.469 -2.859 -11.938 1 96.38 39 LYS B C 1
ATOM 1295 O O . LYS B 1 39 ? 15.914 -1.9 -12.477 1 96.38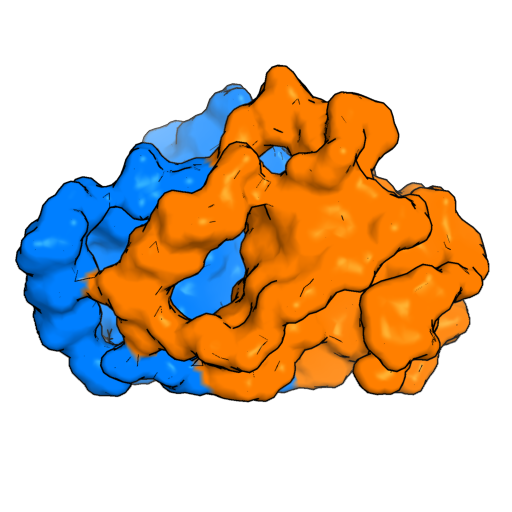 39 LYS B O 1
ATOM 1300 N N . VAL B 1 40 ? 16.609 -3.016 -10.602 1 97.19 40 VAL B N 1
ATOM 1301 C CA . VAL B 1 40 ? 16.172 -1.95 -9.711 1 97.19 40 VAL B CA 1
ATOM 1302 C C . VAL B 1 40 ? 17.188 -1.757 -8.594 1 97.19 40 VAL B C 1
ATOM 1304 O O . VAL B 1 40 ? 18 -2.652 -8.32 1 97.19 40 VAL B O 1
ATOM 1307 N N . ARG B 1 41 ? 17.266 -0.542 -8.039 1 96.94 41 ARG B N 1
ATOM 1308 C CA . ARG B 1 41 ? 17.797 -0.256 -6.707 1 96.94 41 ARG B CA 1
ATOM 1309 C C . ARG B 1 41 ? 16.672 -0.042 -5.703 1 96.94 41 ARG B C 1
ATOM 1311 O O . ARG B 1 41 ? 15.664 0.594 -6.02 1 96.94 41 ARG B O 1
ATOM 1318 N N . VAL B 1 42 ? 16.891 -0.593 -4.523 1 96.81 42 VAL B N 1
ATOM 1319 C CA . VAL B 1 42 ? 15.789 -0.609 -3.564 1 96.81 42 VAL B CA 1
ATOM 1320 C C . VAL B 1 42 ? 16.266 -0.028 -2.232 1 96.81 42 VAL B C 1
ATOM 1322 O O . VAL B 1 42 ? 17.391 -0.289 -1.796 1 96.81 42 VAL B O 1
ATOM 1325 N N . ALA B 1 43 ? 15.523 0.859 -1.658 1 97.06 43 ALA B N 1
ATOM 1326 C CA . ALA B 1 43 ? 15.664 1.304 -0.274 1 97.06 43 ALA B CA 1
ATOM 1327 C C . ALA B 1 43 ? 14.531 0.759 0.593 1 97.06 43 ALA B C 1
ATOM 1329 O O . ALA B 1 43 ? 13.359 0.885 0.241 1 97.06 43 ALA B O 1
ATOM 1330 N N . MET B 1 44 ? 14.883 0.182 1.692 1 96.31 44 MET B N 1
ATOM 1331 C CA . MET B 1 44 ? 13.898 -0.359 2.621 1 96.31 44 MET B CA 1
ATOM 1332 C C . MET B 1 44 ? 13.672 0.591 3.791 1 96.31 44 MET B C 1
ATOM 1334 O O . MET B 1 44 ? 14.625 0.998 4.457 1 96.31 44 MET B O 1
ATOM 1338 N N . LEU B 1 45 ? 12.406 0.989 4.012 1 97.38 45 LEU B N 1
ATOM 1339 C CA . LEU B 1 45 ? 11.984 1.85 5.109 1 97.38 45 LEU B CA 1
ATOM 1340 C C . LEU B 1 45 ? 11.125 1.074 6.109 1 97.38 45 LEU B C 1
ATOM 1342 O O . LEU B 1 45 ? 9.922 0.9 5.902 1 97.38 45 LEU B O 1
ATOM 1346 N N . PRO B 1 46 ? 11.734 0.627 7.195 1 96.88 46 PRO B N 1
ATOM 1347 C CA . PRO B 1 46 ? 10.977 -0.153 8.172 1 96.88 46 PRO B CA 1
ATOM 1348 C C . PRO B 1 46 ? 9.812 0.632 8.781 1 96.88 46 PRO B C 1
ATOM 1350 O O . PRO B 1 46 ? 9.938 1.835 9.023 1 96.88 46 PRO B O 1
ATOM 1353 N N . ALA B 1 47 ? 8.75 -0.003 9.008 1 97.5 47 ALA B N 1
ATOM 1354 C CA . ALA B 1 47 ? 7.551 0.488 9.672 1 97.5 47 ALA B CA 1
ATOM 1355 C C . ALA B 1 47 ? 6.828 -0.641 10.406 1 97.5 47 ALA B C 1
ATOM 1357 O O . ALA B 1 47 ? 5.938 -1.283 9.844 1 97.5 47 ALA B O 1
ATOM 1358 N N . GLY B 1 48 ? 7.141 -0.854 11.703 1 97.12 48 GLY B N 1
ATOM 1359 C CA . GLY B 1 48 ? 6.637 -2.008 12.43 1 97.12 48 GLY B CA 1
ATOM 1360 C C . GLY B 1 48 ? 7.086 -3.33 11.836 1 97.12 48 GLY B C 1
ATOM 1361 O O . GLY B 1 48 ? 8.281 -3.535 11.602 1 97.12 48 GLY B O 1
ATOM 1362 N N . GLU B 1 49 ? 6.195 -4.25 11.656 1 97.69 49 GLU B N 1
ATOM 1363 C CA . GLU B 1 49 ? 6.543 -5.551 11.102 1 97.69 49 GLU B CA 1
ATOM 1364 C C . GLU B 1 49 ? 6.578 -5.508 9.578 1 97.69 49 GLU B C 1
ATOM 1366 O O . GLU B 1 49 ? 6.852 -6.52 8.93 1 97.69 49 GLU B O 1
ATOM 1371 N N . SER B 1 50 ? 6.234 -4.375 8.977 1 97.88 50 SER B N 1
ATOM 1372 C CA . SER B 1 50 ? 6.223 -4.18 7.531 1 97.88 50 SER B CA 1
ATOM 1373 C C . SER B 1 50 ? 7.328 -3.227 7.09 1 97.88 50 SER B C 1
ATOM 1375 O O . SER B 1 50 ? 8.242 -2.932 7.863 1 97.88 50 SER B O 1
ATOM 1377 N N . ARG B 1 51 ? 7.328 -2.904 5.785 1 97.06 51 ARG B N 1
ATOM 1378 C CA . ARG B 1 51 ? 8.258 -1.942 5.203 1 97.06 51 ARG B CA 1
ATOM 1379 C C . ARG B 1 51 ? 7.629 -1.217 4.02 1 97.06 51 ARG B C 1
ATOM 1381 O O . ARG B 1 51 ? 6.754 -1.764 3.344 1 97.06 51 ARG B O 1
ATOM 1388 N N . VAL B 1 52 ? 8.047 -0.01 3.877 1 98.38 52 VAL B N 1
ATOM 1389 C CA . VAL B 1 52 ? 7.914 0.623 2.568 1 98.38 52 VAL B CA 1
ATOM 1390 C C . VAL B 1 52 ? 9.188 0.395 1.752 1 98.38 52 VAL B C 1
ATOM 1392 O O . VAL B 1 52 ? 10.297 0.562 2.262 1 98.38 52 VAL B O 1
ATOM 1395 N N . GLU B 1 53 ? 9.031 -0.093 0.602 1 97.62 53 GLU B N 1
ATOM 1396 C CA . GLU B 1 53 ? 10.141 -0.35 -0.316 1 97.62 53 GLU B CA 1
ATOM 1397 C C . GLU B 1 53 ? 10.148 0.654 -1.466 1 97.62 53 GLU B C 1
ATOM 1399 O O . GLU B 1 53 ? 9.234 0.665 -2.293 1 97.62 53 GLU B O 1
ATOM 1404 N N . LEU B 1 54 ? 11.125 1.536 -1.483 1 98.56 54 LEU B N 1
ATOM 1405 C CA . LEU B 1 54 ? 11.297 2.453 -2.605 1 98.56 54 LEU B CA 1
ATOM 1406 C C . LEU B 1 54 ? 12.117 1.809 -3.715 1 98.56 54 LEU B C 1
ATOM 1408 O O . LEU B 1 54 ? 13.188 1.249 -3.457 1 98.56 54 LEU B O 1
ATOM 1412 N N . LEU B 1 55 ? 11.586 1.83 -4.949 1 98.38 55 LEU B N 1
ATOM 1413 C CA . LEU B 1 55 ? 12.234 1.146 -6.062 1 98.38 55 LEU B CA 1
ATOM 1414 C C . LEU B 1 55 ? 12.594 2.133 -7.172 1 98.38 55 LEU B C 1
ATOM 1416 O O . LEU B 1 55 ? 11.727 2.85 -7.676 1 98.38 55 LEU B O 1
ATOM 1420 N N . GLU B 1 56 ? 13.805 2.225 -7.531 1 98.69 56 GLU B N 1
ATOM 1421 C CA . GLU B 1 56 ? 14.312 3.002 -8.664 1 98.69 56 GLU B CA 1
ATOM 1422 C C . GLU B 1 56 ? 14.812 2.09 -9.773 1 98.69 56 GLU B C 1
ATOM 1424 O O . GLU B 1 56 ? 15.625 1.192 -9.531 1 98.69 56 GLU B O 1
ATOM 1429 N N . ALA B 1 57 ? 14.289 2.34 -10.945 1 98.56 57 ALA B N 1
ATOM 1430 C CA . ALA B 1 57 ? 14.719 1.548 -12.102 1 98.56 57 ALA B CA 1
ATOM 1431 C C . ALA B 1 57 ? 16.172 1.832 -12.453 1 98.56 57 ALA B C 1
ATOM 1433 O O . ALA B 1 57 ? 16.609 2.982 -12.406 1 98.56 57 ALA B O 1
ATOM 1434 N N . THR B 1 58 ? 16.891 0.752 -12.82 1 98 58 THR B N 1
ATOM 1435 C CA . THR B 1 58 ? 18.266 0.932 -13.273 1 98 58 THR B CA 1
ATOM 1436 C C . THR B 1 58 ? 18.375 0.708 -14.773 1 98 58 THR B C 1
ATOM 1438 O O . THR B 1 58 ? 19.469 0.787 -15.344 1 98 58 THR B O 1
ATOM 1441 N N . SER B 1 59 ? 17.297 0.371 -15.375 1 98 59 SER B N 1
ATOM 1442 C CA . SER B 1 59 ? 17.219 0.195 -16.828 1 98 59 SER B CA 1
ATOM 1443 C C . SER B 1 59 ? 15.844 0.574 -17.344 1 98 59 SER B C 1
ATOM 1445 O O . SER B 1 59 ? 14.844 0.447 -16.641 1 98 59 SER B O 1
ATOM 1447 N N . GLU B 1 60 ? 15.758 0.926 -18.625 1 96.88 60 GLU B N 1
ATOM 1448 C CA . GLU B 1 60 ? 14.492 1.326 -19.234 1 96.88 60 GLU B CA 1
ATOM 1449 C C . GLU B 1 60 ? 13.562 0.129 -19.406 1 96.88 60 GLU B C 1
ATOM 1451 O O . GLU B 1 60 ? 12.352 0.293 -19.562 1 96.88 60 GLU B O 1
ATOM 1456 N N . ASP B 1 61 ? 14.117 -1.035 -19.406 1 96.06 61 ASP B N 1
ATOM 1457 C CA . ASP B 1 61 ? 13.305 -2.219 -19.672 1 96.06 61 ASP B CA 1
ATOM 1458 C C . ASP B 1 61 ? 12.859 -2.881 -18.359 1 96.06 61 ASP B C 1
ATOM 1460 O O . ASP B 1 61 ? 12.273 -3.967 -18.375 1 96.06 61 ASP B O 1
ATOM 1464 N N . SER B 1 62 ? 13.078 -2.215 -17.297 1 96.69 62 SER B N 1
ATOM 1465 C CA . SER B 1 62 ? 12.609 -2.744 -16.016 1 96.69 62 SER B CA 1
ATOM 1466 C C . SER B 1 62 ? 11.102 -2.545 -15.852 1 96.69 62 SER B C 1
ATOM 1468 O O . SER B 1 62 ? 10.523 -1.639 -16.453 1 96.69 62 SER B O 1
ATOM 1470 N N . ALA B 1 63 ? 10.492 -3.426 -15.055 1 96.06 63 ALA B N 1
ATOM 1471 C CA . ALA B 1 63 ? 9.07 -3.287 -14.742 1 96.06 63 ALA B CA 1
ATOM 1472 C C . ALA B 1 63 ? 8.781 -1.935 -14.094 1 96.06 63 ALA B C 1
ATOM 1474 O O . ALA B 1 63 ? 7.742 -1.323 -14.367 1 96.06 63 ALA B O 1
ATOM 1475 N N . ILE B 1 64 ? 9.688 -1.423 -13.297 1 98.5 64 ILE B N 1
ATOM 1476 C CA . ILE B 1 64 ? 9.516 -0.152 -12.602 1 98.5 64 ILE B CA 1
ATOM 1477 C C . ILE B 1 64 ? 9.578 0.999 -13.602 1 98.5 64 ILE B C 1
ATOM 1479 O O . ILE B 1 64 ? 8.773 1.936 -13.531 1 98.5 64 ILE B O 1
ATOM 1483 N N . ALA B 1 65 ? 10.5 0.9 -14.555 1 98.56 65 ALA B N 1
ATOM 1484 C CA . ALA B 1 65 ? 10.586 1.93 -15.586 1 98.56 65 ALA B CA 1
ATOM 1485 C C . ALA B 1 65 ? 9.297 1.991 -16.406 1 98.56 65 ALA B C 1
ATOM 1487 O O . ALA B 1 65 ? 8.789 3.078 -16.688 1 98.56 65 ALA B O 1
ATOM 1488 N N . LYS B 1 66 ? 8.828 0.903 -16.766 1 98.06 66 LYS B N 1
ATOM 1489 C CA . LYS B 1 66 ? 7.59 0.84 -17.547 1 98.06 66 LYS B CA 1
ATOM 1490 C C . LYS B 1 66 ? 6.418 1.42 -16.75 1 98.06 66 LYS B C 1
ATOM 1492 O O . LYS B 1 66 ? 5.602 2.162 -17.312 1 98.06 66 LYS B O 1
ATOM 1497 N N . PHE B 1 67 ? 6.371 1.088 -15.523 1 98.38 67 PHE B N 1
ATOM 1498 C CA . PHE B 1 67 ? 5.324 1.598 -14.641 1 98.38 67 PHE B CA 1
ATOM 1499 C C . PHE B 1 67 ? 5.359 3.121 -14.586 1 98.38 67 PHE B C 1
ATOM 1501 O O . PHE B 1 67 ? 4.34 3.779 -14.789 1 98.38 67 PHE B O 1
ATOM 1508 N N . ILE B 1 68 ? 6.5 3.684 -14.344 1 98.5 68 ILE B N 1
ATOM 1509 C CA . ILE B 1 68 ? 6.648 5.125 -14.188 1 98.5 68 ILE B CA 1
ATOM 1510 C C . ILE B 1 68 ? 6.301 5.828 -15.5 1 98.5 68 ILE B C 1
ATOM 1512 O O . ILE B 1 68 ? 5.672 6.887 -15.5 1 98.5 68 ILE B O 1
ATOM 1516 N N . SER B 1 69 ? 6.719 5.176 -16.578 1 98.06 69 SER B N 1
ATOM 1517 C CA . SER B 1 69 ? 6.426 5.758 -17.875 1 98.06 69 SER B CA 1
ATOM 1518 C C . SER B 1 69 ? 4.922 5.812 -18.141 1 98.06 69 SER B C 1
ATOM 1520 O O . SER B 1 69 ? 4.434 6.746 -18.781 1 98.06 69 SER B O 1
ATOM 1522 N N . SER B 1 70 ? 4.211 4.895 -17.625 1 96.69 70 SER B N 1
ATOM 1523 C CA . SER B 1 70 ? 2.781 4.762 -17.891 1 96.69 70 SER B CA 1
ATOM 1524 C C . SER B 1 70 ? 1.954 5.547 -16.875 1 96.69 70 SER B C 1
ATOM 1526 O O . SER B 1 70 ? 0.951 6.168 -17.234 1 96.69 70 SER B O 1
ATOM 1528 N N . ARG B 1 71 ? 2.428 5.609 -15.586 1 96.56 71 ARG B N 1
ATOM 1529 C CA . ARG B 1 71 ? 1.545 6.082 -14.531 1 96.56 71 ARG B CA 1
ATOM 1530 C C . ARG B 1 71 ? 2.209 7.191 -13.719 1 96.56 71 ARG B C 1
ATOM 1532 O O . ARG B 1 71 ? 1.554 7.855 -12.914 1 96.56 71 ARG B O 1
ATOM 1539 N N . GLY B 1 72 ? 3.477 7.426 -13.992 1 97.81 72 GLY B N 1
ATOM 1540 C CA . GLY B 1 72 ? 4.234 8.266 -13.078 1 97.81 72 GLY B CA 1
ATOM 1541 C C . GLY B 1 72 ? 4.648 7.547 -11.805 1 97.81 72 GLY B C 1
ATOM 1542 O O . GLY B 1 72 ? 4.418 6.344 -11.664 1 97.81 72 GLY B O 1
ATOM 1543 N N . GLU B 1 73 ? 5.352 8.258 -10.898 1 98.81 73 GLU B N 1
ATOM 1544 C CA . GLU B 1 73 ? 5.719 7.699 -9.602 1 98.81 73 GLU B CA 1
ATOM 1545 C C . GLU B 1 73 ? 4.48 7.359 -8.773 1 98.81 73 GLU B C 1
ATOM 1547 O O . GLU B 1 73 ? 3.414 7.945 -8.977 1 98.81 73 GLU B O 1
ATOM 1552 N N . GLY B 1 74 ? 4.68 6.414 -7.852 1 98.69 74 GLY B N 1
ATOM 1553 C CA . GLY B 1 74 ? 3.566 6.078 -6.98 1 98.69 74 GLY B CA 1
ATOM 1554 C C . GLY B 1 74 ? 3.617 4.652 -6.473 1 98.69 74 GLY B C 1
ATOM 1555 O O . GLY B 1 74 ? 4.637 3.971 -6.613 1 98.69 74 GLY B O 1
ATOM 1556 N N . ILE B 1 75 ? 2.549 4.223 -5.832 1 98.88 75 ILE B N 1
ATOM 1557 C CA . ILE B 1 75 ? 2.492 2.895 -5.23 1 98.88 75 ILE B CA 1
ATOM 1558 C C . ILE B 1 75 ? 2.402 1.837 -6.328 1 98.88 75 ILE B C 1
ATOM 1560 O O . ILE B 1 75 ? 1.485 1.865 -7.152 1 98.88 75 ILE B O 1
ATOM 1564 N N . HIS B 1 76 ? 3.369 0.927 -6.309 1 98.75 76 HIS B N 1
ATOM 1565 C CA . HIS B 1 76 ? 3.502 -0.067 -7.367 1 98.75 76 HIS B CA 1
ATOM 1566 C C . HIS B 1 76 ? 2.785 -1.362 -7 1 98.75 76 HIS B C 1
ATOM 1568 O O . HIS B 1 76 ? 2.09 -1.949 -7.832 1 98.75 76 HIS B O 1
ATOM 1574 N N . HIS B 1 77 ? 2.965 -1.836 -5.75 1 98.81 77 HIS B N 1
ATOM 1575 C CA . HIS B 1 77 ? 2.365 -3.111 -5.379 1 98.81 77 HIS B CA 1
ATOM 1576 C C . HIS B 1 77 ? 2.234 -3.238 -3.863 1 98.81 77 HIS B C 1
ATOM 1578 O O . HIS B 1 77 ? 2.824 -2.451 -3.117 1 98.81 77 HIS B O 1
ATOM 1584 N N . ILE B 1 78 ? 1.385 -4.156 -3.439 1 98.88 78 ILE B N 1
ATOM 1585 C CA . ILE B 1 78 ? 1.316 -4.629 -2.061 1 98.88 78 ILE B CA 1
ATOM 1586 C C . ILE B 1 78 ? 1.853 -6.055 -1.979 1 98.88 78 ILE B C 1
ATOM 1588 O O . ILE B 1 78 ? 1.448 -6.922 -2.756 1 98.88 78 ILE B O 1
ATOM 1592 N N . ALA B 1 79 ? 2.787 -6.262 -1.086 1 98.56 79 ALA B N 1
ATOM 1593 C CA . ALA B 1 79 ? 3.303 -7.602 -0.828 1 98.56 79 ALA B CA 1
ATOM 1594 C C . ALA B 1 79 ? 2.787 -8.141 0.504 1 98.56 79 ALA B C 1
ATOM 1596 O O . ALA B 1 79 ? 2.91 -7.477 1.537 1 98.56 79 ALA B O 1
ATOM 1597 N N . VAL B 1 80 ? 2.215 -9.344 0.475 1 98.62 80 VAL B N 1
ATOM 1598 C CA . VAL B 1 80 ? 1.709 -9.961 1.695 1 98.62 80 VAL B CA 1
ATOM 1599 C C . VAL B 1 80 ? 2.473 -11.25 1.977 1 98.62 80 VAL B C 1
ATOM 1601 O O . VAL B 1 80 ? 2.748 -12.031 1.06 1 98.62 80 VAL B O 1
ATOM 1604 N N . ASN B 1 81 ? 2.879 -11.336 3.225 1 98.5 81 ASN B N 1
ATOM 1605 C CA . ASN B 1 81 ? 3.541 -12.562 3.664 1 98.5 81 ASN B CA 1
ATOM 1606 C C . ASN B 1 81 ? 2.537 -13.68 3.916 1 98.5 81 ASN B C 1
ATOM 1608 O O . ASN B 1 81 ? 1.506 -13.461 4.555 1 98.5 81 ASN B O 1
ATOM 1612 N N . VAL B 1 82 ? 2.855 -14.82 3.369 1 98.31 82 VAL B N 1
ATOM 1613 C CA . VAL B 1 82 ? 1.956 -15.961 3.512 1 98.31 82 VAL B CA 1
ATOM 1614 C C . VAL B 1 82 ? 2.709 -17.141 4.125 1 98.31 82 VAL B C 1
ATOM 1616 O O . VAL B 1 82 ? 3.93 -17.25 3.99 1 98.31 82 VAL B O 1
ATOM 1619 N N . GLU B 1 83 ? 2.025 -17.969 4.793 1 97.31 83 GLU B N 1
ATOM 1620 C CA . GLU B 1 83 ? 2.605 -19.141 5.449 1 97.31 83 GLU B CA 1
ATOM 1621 C C . GLU B 1 83 ? 3.111 -20.156 4.426 1 97.31 83 GLU B C 1
ATOM 1623 O O . GLU B 1 83 ? 4.16 -20.766 4.617 1 97.31 83 GLU B O 1
ATOM 1628 N N . ASN B 1 84 ? 2.381 -20.438 3.396 1 97.62 84 ASN B N 1
ATOM 1629 C CA . ASN B 1 84 ? 2.662 -21.375 2.314 1 97.62 84 ASN B CA 1
ATOM 1630 C C . ASN B 1 84 ? 2.275 -20.797 0.956 1 97.62 84 ASN B C 1
ATOM 1632 O O . ASN B 1 84 ? 1.096 -20.766 0.602 1 97.62 84 ASN B O 1
ATOM 1636 N N . ILE B 1 85 ? 3.277 -20.438 0.177 1 98.12 85 ILE B N 1
ATOM 1637 C CA . ILE B 1 85 ? 3.033 -19.688 -1.049 1 98.12 85 ILE B CA 1
ATOM 1638 C C . ILE B 1 85 ? 2.408 -20.594 -2.1 1 98.12 85 ILE B C 1
ATOM 1640 O O . ILE B 1 85 ? 1.569 -20.156 -2.891 1 98.12 85 ILE B O 1
ATOM 1644 N N . GLU B 1 86 ? 2.773 -21.812 -2.143 1 97.56 86 GLU B N 1
ATOM 1645 C CA . GLU B 1 86 ? 2.172 -22.75 -3.088 1 97.56 86 GLU B CA 1
ATOM 1646 C C . GLU B 1 86 ? 0.678 -22.906 -2.824 1 97.56 86 GLU B C 1
ATOM 1648 O O . GLU B 1 86 ? -0.125 -22.922 -3.76 1 97.56 86 GLU B O 1
ATOM 1653 N N . GLU B 1 87 ? 0.371 -23.031 -1.575 1 97.69 87 GLU B N 1
ATOM 1654 C CA . GLU B 1 87 ? -1.037 -23.125 -1.199 1 97.69 87 GLU B CA 1
ATOM 1655 C C . GLU B 1 87 ? -1.795 -21.859 -1.567 1 97.69 87 GLU B C 1
ATOM 1657 O O . GLU B 1 87 ? -2.926 -21.922 -2.057 1 97.69 87 GLU B O 1
ATOM 1662 N N . ALA B 1 88 ? -1.201 -20.703 -1.294 1 97.75 88 ALA B N 1
ATOM 1663 C CA . ALA B 1 88 ? -1.831 -19.438 -1.637 1 97.75 88 ALA B CA 1
ATOM 1664 C C . ALA B 1 88 ? -2.107 -19.344 -3.135 1 97.75 88 ALA B C 1
ATOM 1666 O O . ALA B 1 88 ? -3.203 -18.953 -3.549 1 97.75 88 ALA B O 1
ATOM 1667 N N . LEU B 1 89 ? -1.14 -19.75 -3.928 1 97.81 89 LEU B N 1
ATOM 1668 C CA . LEU B 1 89 ? -1.281 -19.719 -5.379 1 97.81 89 LEU B CA 1
ATOM 1669 C C . LEU B 1 89 ? -2.377 -20.688 -5.836 1 97.81 89 LEU B C 1
ATOM 1671 O O . LEU B 1 89 ? -3.191 -20.328 -6.695 1 97.81 89 LEU B O 1
ATOM 1675 N N . ASN B 1 90 ? -2.389 -21.812 -5.27 1 97.5 90 ASN B N 1
ATOM 1676 C CA . ASN B 1 90 ? -3.4 -22.797 -5.629 1 97.5 90 ASN B CA 1
ATOM 1677 C C . ASN B 1 90 ? -4.809 -22.297 -5.328 1 97.5 90 ASN B C 1
ATOM 1679 O O . ASN B 1 90 ? -5.715 -22.453 -6.148 1 97.5 90 ASN B O 1
ATOM 1683 N N . LYS B 1 91 ? -4.953 -21.719 -4.195 1 97 91 LYS B N 1
ATOM 1684 C CA . LYS B 1 91 ? -6.254 -21.188 -3.809 1 97 91 LYS B CA 1
ATOM 1685 C C . LYS B 1 91 ? -6.691 -20.078 -4.754 1 97 91 LYS B C 1
ATOM 1687 O O . LYS B 1 91 ? -7.855 -20.016 -5.164 1 97 91 LYS B O 1
ATOM 1692 N N . ALA B 1 92 ? -5.773 -19.188 -5.047 1 97.31 92 ALA B N 1
ATOM 1693 C CA . ALA B 1 92 ? -6.074 -18.094 -5.973 1 97.31 92 ALA B CA 1
ATOM 1694 C C . ALA B 1 92 ? -6.461 -18.641 -7.348 1 97.31 92 ALA B C 1
ATOM 1696 O O . ALA B 1 92 ? -7.434 -18.172 -7.949 1 97.31 92 ALA B O 1
ATOM 1697 N N . LYS B 1 93 ? -5.711 -19.594 -7.781 1 96.94 93 LYS B N 1
ATOM 1698 C CA . LYS B 1 93 ? -5.977 -20.219 -9.078 1 96.94 93 LYS B CA 1
ATOM 1699 C C . LYS B 1 93 ? -7.348 -20.891 -9.094 1 96.94 93 LYS B C 1
ATOM 1701 O O . LYS B 1 93 ? -8.109 -20.719 -10.047 1 96.94 93 LYS B O 1
ATOM 1706 N N . GLU B 1 94 ? -7.68 -21.609 -8.094 1 97.12 94 GLU B N 1
ATOM 1707 C CA . GLU B 1 94 ? -8.953 -22.312 -7.977 1 97.12 94 GLU B CA 1
ATOM 1708 C C . GLU B 1 94 ? -10.125 -21.344 -7.977 1 97.12 94 GLU B C 1
ATOM 1710 O O . GLU B 1 94 ? -11.211 -21.656 -8.469 1 97.12 94 GLU B O 1
ATOM 1715 N N . ALA B 1 95 ? -9.875 -20.203 -7.426 1 96.94 95 ALA B N 1
ATOM 1716 C CA . ALA B 1 95 ? -10.914 -19.172 -7.355 1 96.94 95 ALA B CA 1
ATOM 1717 C C . ALA B 1 95 ? -11.039 -18.422 -8.68 1 96.94 95 ALA B C 1
ATOM 1719 O O . ALA B 1 95 ? -11.859 -17.516 -8.805 1 96.94 95 ALA B O 1
ATOM 1720 N N . GLY B 1 96 ? -10.164 -18.719 -9.656 1 97.5 96 GLY B N 1
ATOM 1721 C CA . GLY B 1 96 ? -10.273 -18.141 -10.992 1 97.5 96 GLY B CA 1
ATOM 1722 C C . GLY B 1 96 ? -9.5 -16.844 -11.148 1 97.5 96 GLY B C 1
ATOM 1723 O O . GLY B 1 96 ? -9.719 -16.109 -12.102 1 97.5 96 GLY B O 1
ATOM 1724 N N . LEU B 1 97 ? -8.672 -16.547 -10.195 1 97.62 97 LEU B N 1
ATOM 1725 C CA . LEU B 1 97 ? -7.875 -15.328 -10.305 1 97.62 97 LEU B CA 1
ATOM 1726 C C . LEU B 1 97 ? -6.746 -15.508 -11.312 1 97.62 97 LEU B C 1
ATOM 1728 O O . LEU B 1 97 ? -6.191 -16.594 -11.445 1 97.62 97 LEU B O 1
ATOM 1732 N N . ARG B 1 98 ? -6.453 -14.438 -12.016 1 97.69 98 ARG B N 1
ATOM 1733 C CA . ARG B 1 98 ? -5.363 -14.453 -12.984 1 97.69 98 ARG B CA 1
ATOM 1734 C C . ARG B 1 98 ? -4.012 -14.297 -12.289 1 97.69 98 ARG B C 1
ATOM 1736 O O . ARG B 1 98 ? -3.744 -13.273 -11.664 1 97.69 98 ARG B O 1
ATOM 1743 N N . LEU B 1 99 ? -3.158 -15.328 -12.461 1 97.62 99 LEU B N 1
ATOM 1744 C CA . LEU B 1 99 ? -1.83 -15.32 -11.852 1 97.62 99 LEU B CA 1
ATOM 1745 C C . LEU B 1 99 ? -0.777 -14.883 -12.867 1 97.62 99 LEU B C 1
ATOM 1747 O O . LEU B 1 99 ? -0.8 -15.32 -14.023 1 97.62 99 LEU B O 1
ATOM 1751 N N . ILE B 1 100 ? 0.095 -13.977 -12.5 1 97 100 ILE B N 1
ATOM 1752 C CA . ILE B 1 100 ? 1.264 -13.664 -13.312 1 97 100 ILE B CA 1
ATOM 1753 C C . ILE B 1 100 ? 2.295 -14.781 -13.188 1 97 100 ILE B C 1
ATOM 1755 O O . ILE B 1 100 ? 2.877 -15.219 -14.188 1 97 100 ILE B O 1
ATOM 1759 N N . ASP B 1 101 ? 2.496 -15.18 -11.922 1 96.31 101 ASP B N 1
ATOM 1760 C CA . ASP B 1 101 ? 3.389 -16.297 -11.633 1 96.31 101 ASP B CA 1
ATOM 1761 C C . ASP B 1 101 ? 2.6 -17.531 -11.172 1 96.31 101 ASP B C 1
ATOM 1763 O O . ASP B 1 101 ? 2.006 -17.531 -10.094 1 96.31 101 ASP B O 1
ATOM 1767 N N . GLU B 1 102 ? 2.715 -18.594 -11.93 1 95.12 102 GLU B N 1
ATOM 1768 C CA . GLU B 1 102 ? 2.025 -19.828 -11.562 1 95.12 102 GLU B CA 1
ATOM 1769 C C . GLU B 1 102 ? 2.822 -20.625 -10.523 1 95.12 102 GLU B C 1
ATOM 1771 O O . GLU B 1 102 ? 2.271 -21.469 -9.828 1 95.12 102 GLU B O 1
ATOM 1776 N N . LYS B 1 103 ? 4.051 -20.391 -10.555 1 96.5 103 LYS B N 1
ATOM 1777 C CA . LYS B 1 103 ? 4.965 -20.953 -9.562 1 96.5 103 LYS B CA 1
ATOM 1778 C C . LYS B 1 103 ? 5.793 -19.844 -8.906 1 96.5 103 LYS B C 1
ATOM 1780 O O . LYS B 1 103 ? 6.09 -18.828 -9.531 1 96.5 103 LYS B O 1
ATOM 1785 N N . PRO B 1 104 ? 6.121 -20.125 -7.582 1 96.56 104 PRO B N 1
ATOM 1786 C CA . PRO B 1 104 ? 6.965 -19.109 -6.949 1 96.56 104 PRO B CA 1
ATOM 1787 C C . PRO B 1 104 ? 8.312 -18.938 -7.648 1 96.56 104 PRO B C 1
ATOM 1789 O O . PRO B 1 104 ? 8.82 -19.891 -8.258 1 96.56 104 PRO B O 1
ATOM 1792 N N . ARG B 1 105 ? 8.766 -17.766 -7.629 1 92.94 105 ARG B N 1
ATOM 1793 C CA . ARG B 1 105 ? 10.133 -17.5 -8.07 1 92.94 105 ARG B CA 1
ATOM 1794 C C . ARG B 1 105 ? 10.953 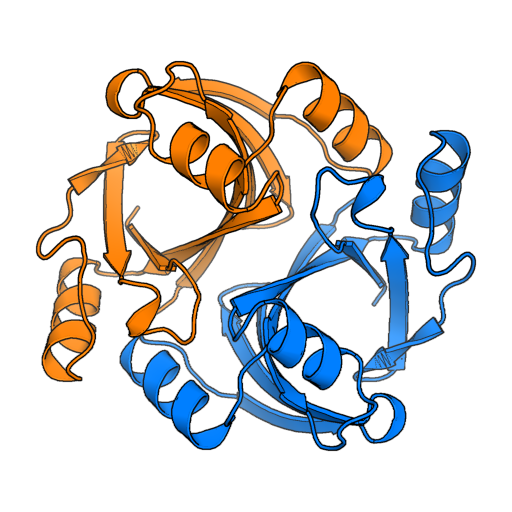-16.891 -6.941 1 92.94 105 ARG B C 1
ATOM 1796 O O . ARG B 1 105 ? 10.422 -16.547 -5.887 1 92.94 105 ARG B O 1
ATOM 1803 N N . VAL B 1 106 ? 12.258 -16.812 -7.125 1 87.88 106 VAL B N 1
ATOM 1804 C CA . VAL B 1 106 ? 13.148 -16.25 -6.117 1 87.88 106 VAL B CA 1
ATOM 1805 C C . VAL B 1 106 ? 13.086 -14.719 -6.168 1 87.88 106 VAL B C 1
ATOM 1807 O O . VAL B 1 106 ? 13.227 -14.125 -7.238 1 87.88 106 VAL B O 1
ATOM 1810 N N . GLY B 1 107 ? 12.719 -14.195 -5.082 1 81.81 107 GLY B N 1
ATOM 1811 C CA . GLY B 1 107 ? 12.672 -12.75 -4.965 1 81.81 107 GLY B CA 1
ATOM 1812 C C . GLY B 1 107 ? 13.891 -12.172 -4.254 1 81.81 107 GLY B C 1
ATOM 1813 O O . GLY B 1 107 ? 14.922 -12.836 -4.148 1 81.81 107 GLY B O 1
ATOM 1814 N N . ALA B 1 108 ? 13.773 -10.867 -3.973 1 74.31 108 ALA B N 1
ATOM 1815 C CA . ALA B 1 108 ? 14.828 -10.188 -3.229 1 74.31 108 ALA B CA 1
ATOM 1816 C C . ALA B 1 108 ? 15.148 -10.93 -1.934 1 74.31 108 ALA B C 1
ATOM 1818 O O . ALA B 1 108 ? 14.25 -11.43 -1.261 1 74.31 108 ALA B O 1
ATOM 1819 N N . GLY B 1 109 ? 16.484 -11.07 -1.646 1 76.31 109 GLY B N 1
ATOM 1820 C CA . GLY B 1 109 ? 16.938 -11.703 -0.417 1 76.31 109 GLY B CA 1
ATOM 1821 C C . GLY B 1 109 ? 16.734 -13.203 -0.415 1 76.31 109 GLY B C 1
ATOM 1822 O O . GLY B 1 109 ? 16.766 -13.844 0.641 1 76.31 109 GLY B O 1
ATOM 1823 N N . GLY B 1 110 ? 16.297 -13.734 -1.545 1 81.81 110 GLY B N 1
ATOM 1824 C CA . GLY B 1 110 ? 16.172 -15.172 -1.679 1 81.81 110 GLY B CA 1
ATOM 1825 C C . GLY B 1 110 ? 14.789 -15.688 -1.296 1 81.81 110 GLY B C 1
ATOM 1826 O O . GLY B 1 110 ? 14.555 -16.891 -1.271 1 81.81 110 GLY B O 1
ATOM 1827 N N . LYS B 1 111 ? 13.922 -14.891 -0.968 1 90.94 111 LYS B N 1
ATOM 1828 C CA . LYS B 1 111 ? 12.562 -15.297 -0.602 1 90.94 111 LYS B CA 1
ATOM 1829 C C . LYS B 1 111 ? 11.789 -15.797 -1.819 1 90.94 111 LYS B C 1
ATOM 1831 O O . LYS B 1 111 ? 12.141 -15.477 -2.957 1 90.94 111 LYS B O 1
ATOM 1836 N N . LYS B 1 112 ? 10.828 -16.594 -1.562 1 96.19 112 LYS B N 1
ATOM 1837 C CA . LYS B 1 112 ? 9.906 -17 -2.621 1 96.19 112 LYS B CA 1
ATOM 1838 C C . LYS B 1 112 ? 8.812 -15.953 -2.826 1 96.19 112 LYS B C 1
ATOM 1840 O O . LYS B 1 112 ? 8.18 -15.516 -1.864 1 96.19 112 LYS B O 1
ATOM 1845 N N . VAL B 1 113 ? 8.617 -15.617 -4.066 1 97.25 113 VAL B N 1
ATOM 1846 C CA . VAL B 1 113 ? 7.594 -14.609 -4.336 1 97.25 113 VAL B CA 1
ATOM 1847 C C . VAL B 1 113 ? 6.75 -15.039 -5.535 1 97.25 113 VAL B C 1
ATOM 1849 O O . VAL B 1 113 ? 7.176 -15.883 -6.332 1 97.25 113 VAL B O 1
ATOM 1852 N N . ALA B 1 114 ? 5.559 -14.508 -5.656 1 98.06 114 ALA B N 1
ATOM 1853 C CA . ALA B 1 114 ? 4.656 -14.695 -6.789 1 98.06 114 ALA B CA 1
ATOM 1854 C C . ALA B 1 114 ? 3.654 -13.547 -6.883 1 98.06 114 ALA B C 1
ATOM 1856 O O . ALA B 1 114 ? 3.137 -13.078 -5.867 1 98.06 114 ALA B O 1
ATOM 1857 N N . PHE B 1 115 ? 3.365 -13.156 -8.148 1 98.06 115 PHE B N 1
ATOM 1858 C CA . PHE B 1 115 ? 2.486 -12.008 -8.352 1 98.06 115 PHE B CA 1
ATOM 1859 C C . PHE B 1 115 ? 1.138 -12.453 -8.906 1 98.06 115 PHE B C 1
ATOM 1861 O O . PHE B 1 115 ? 1.065 -13.391 -9.695 1 98.06 115 PHE B O 1
ATOM 1868 N N . VAL B 1 116 ? 0.117 -11.781 -8.438 1 98.25 116 VAL B N 1
ATOM 1869 C CA . VAL B 1 116 ? -1.242 -11.906 -8.953 1 98.25 116 VAL B CA 1
ATOM 1870 C C . VAL B 1 116 ? -1.582 -10.688 -9.805 1 98.25 116 VAL B C 1
ATOM 1872 O O . VAL B 1 116 ? -1.267 -9.555 -9.438 1 98.25 116 VAL B O 1
ATOM 1875 N N . HIS B 1 117 ? -2.203 -10.922 -10.961 1 98.25 117 HIS B N 1
ATOM 1876 C CA . HIS B 1 117 ? -2.453 -9.875 -11.945 1 98.25 117 HIS B CA 1
ATOM 1877 C C . HIS B 1 117 ? -3.484 -8.875 -11.43 1 98.25 117 HIS B C 1
ATOM 1879 O O . HIS B 1 117 ? -4.535 -9.266 -10.914 1 98.25 117 HIS B O 1
ATOM 1885 N N . PRO B 1 118 ? -3.258 -7.574 -11.648 1 98.12 118 PRO B N 1
ATOM 1886 C CA . PRO B 1 118 ? -4.148 -6.535 -11.133 1 98.12 118 PRO B CA 1
ATOM 1887 C C . PRO B 1 118 ? -5.57 -6.648 -11.68 1 98.12 118 PRO B C 1
ATOM 1889 O O . PRO B 1 118 ? -6.52 -6.211 -11.023 1 98.12 118 PRO B O 1
ATOM 1892 N N . LYS B 1 119 ? -5.699 -7.207 -12.82 1 96.88 119 LYS B N 1
ATOM 1893 C CA . LYS B 1 119 ? -7.023 -7.352 -13.414 1 96.88 119 LYS B CA 1
ATOM 1894 C C . LYS B 1 119 ? -7.914 -8.25 -12.555 1 96.88 119 LYS B C 1
ATOM 1896 O O . LYS B 1 119 ? -9.141 -8.172 -12.641 1 96.88 119 LYS B O 1
ATOM 1901 N N . SER B 1 120 ? -7.277 -9.062 -11.695 1 97.44 120 SER B N 1
ATOM 1902 C CA . SER B 1 120 ? -8.055 -10 -10.883 1 97.44 120 SER B CA 1
ATOM 1903 C C . SER B 1 120 ? -8.133 -9.531 -9.43 1 97.44 120 SER B C 1
ATOM 1905 O O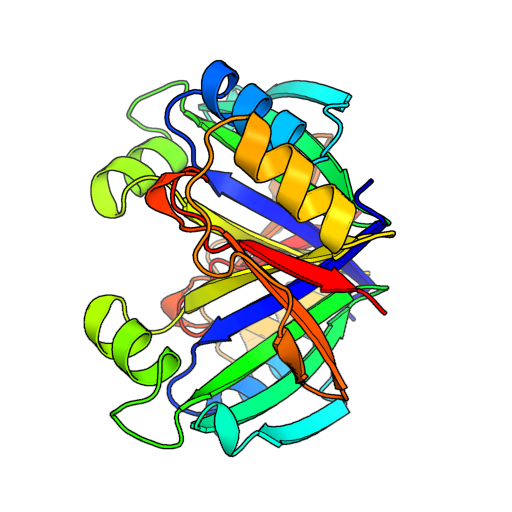 . SER B 1 120 ? -8.789 -10.172 -8.602 1 97.44 120 SER B O 1
ATOM 1907 N N . THR B 1 121 ? -7.457 -8.492 -9.133 1 98.38 121 THR B N 1
ATOM 1908 C CA . THR B 1 121 ? -7.387 -8.039 -7.75 1 98.38 121 THR B CA 1
ATOM 1909 C C . THR B 1 121 ? -7.848 -6.586 -7.637 1 98.38 121 THR B C 1
ATOM 1911 O O . THR B 1 121 ? -7.324 -5.824 -6.82 1 98.38 121 THR B O 1
ATOM 1914 N N . HIS B 1 122 ? -8.727 -6.258 -8.562 1 98.44 122 HIS B N 1
ATOM 1915 C CA . HIS B 1 122 ? -9.328 -4.93 -8.531 1 98.44 122 HIS B CA 1
ATOM 1916 C C . HIS B 1 122 ? -8.258 -3.842 -8.617 1 98.44 122 HIS B C 1
ATOM 1918 O O . HIS B 1 122 ? -8.289 -2.879 -7.848 1 98.44 122 HIS B O 1
ATOM 1924 N N . GLY B 1 123 ? -7.289 -3.992 -9.516 1 98.44 123 GLY B N 1
ATOM 1925 C CA . GLY B 1 123 ? -6.32 -2.963 -9.852 1 98.44 123 GLY B CA 1
ATOM 1926 C C . GLY B 1 123 ? -5.07 -3.018 -8.992 1 98.44 123 GLY B C 1
ATOM 1927 O O . GLY B 1 123 ? -4.176 -2.184 -9.141 1 98.44 123 GLY B O 1
ATOM 1928 N N . VAL B 1 124 ? -4.949 -3.945 -8.078 1 98.75 124 VAL B N 1
ATOM 1929 C CA . VAL B 1 124 ? -3.811 -4.031 -7.172 1 98.75 124 VAL B CA 1
ATOM 1930 C C . VAL B 1 124 ? -2.834 -5.098 -7.664 1 98.75 124 VAL B C 1
ATOM 1932 O O . VAL B 1 124 ? -3.207 -6.262 -7.832 1 98.75 124 VAL B O 1
ATOM 1935 N N . LEU B 1 125 ? -1.593 -4.68 -7.969 1 98.75 125 LEU B N 1
ATOM 1936 C CA . LEU B 1 125 ? -0.537 -5.672 -8.133 1 98.75 125 LEU B CA 1
ATOM 1937 C C . LEU B 1 125 ? -0.153 -6.285 -6.793 1 98.75 125 LEU B C 1
ATOM 1939 O O . LEU B 1 125 ? 0.502 -5.637 -5.973 1 98.75 125 LEU B O 1
ATOM 1943 N N . LEU B 1 126 ? -0.609 -7.547 -6.578 1 98.69 126 LEU B N 1
ATOM 1944 C CA . LEU B 1 126 ? -0.408 -8.211 -5.293 1 98.69 126 LEU B CA 1
ATOM 1945 C C . LEU B 1 126 ? 0.739 -9.219 -5.379 1 98.69 126 LEU B C 1
ATOM 1947 O O . LEU B 1 126 ? 0.827 -9.992 -6.336 1 98.69 126 LEU B O 1
ATOM 1951 N N . GLU B 1 127 ? 1.625 -9.125 -4.449 1 98.44 127 GLU B N 1
ATOM 1952 C CA . GLU B 1 127 ? 2.752 -10.047 -4.336 1 98.44 127 GLU B CA 1
ATOM 1953 C C . GLU B 1 127 ? 2.607 -10.953 -3.117 1 98.44 127 GLU B C 1
ATOM 1955 O O . GLU B 1 127 ? 2.436 -10.469 -1.996 1 98.44 127 GLU B O 1
ATOM 1960 N N . PHE B 1 128 ? 2.645 -12.289 -3.35 1 98.5 128 PHE B N 1
ATOM 1961 C CA . PHE B 1 128 ? 2.838 -13.219 -2.246 1 98.5 128 PHE B CA 1
ATOM 1962 C C . PHE B 1 128 ? 4.32 -13.367 -1.912 1 98.5 128 PHE B C 1
ATOM 1964 O O . PHE B 1 128 ? 5.156 -13.453 -2.811 1 98.5 128 PHE B O 1
ATOM 1971 N N . VAL B 1 129 ? 4.641 -13.336 -0.668 1 98.12 129 VAL B N 1
ATOM 1972 C CA . VAL B 1 129 ? 6 -13.547 -0.192 1 98.12 129 VAL B CA 1
ATOM 1973 C C . VAL B 1 129 ? 6.016 -14.656 0.857 1 98.12 129 VAL B C 1
ATOM 1975 O O . VAL B 1 129 ? 5.18 -14.672 1.763 1 98.12 129 VAL B O 1
ATOM 1978 N N . GLU B 1 130 ? 6.875 -15.594 0.715 1 97.75 130 GLU B N 1
ATOM 1979 C CA . GLU B 1 130 ? 7.125 -16.594 1.745 1 97.75 130 GLU B CA 1
ATOM 1980 C C . GLU B 1 130 ? 8.547 -16.5 2.289 1 97.75 130 GLU B C 1
ATOM 1982 O O . GLU B 1 130 ? 9.508 -16.453 1.52 1 97.75 130 GLU B O 1
ATOM 1987 N N . GLY B 1 131 ? 8.602 -16.578 3.623 1 89.06 131 GLY B N 1
ATOM 1988 C CA . GLY B 1 131 ? 9.891 -16.453 4.297 1 89.06 131 GLY B CA 1
ATOM 1989 C C . GLY B 1 131 ? 10.148 -15.062 4.832 1 89.06 131 GLY B C 1
ATOM 1990 O O . GLY B 1 131 ? 9.43 -14.117 4.504 1 89.06 131 GLY B O 1
#

Solvent-accessible surface area (backbone atoms only — not comparable to full-atom values): 13076 Å² total; per-residue (Å²): 91,59,53,24,46,45,31,38,35,28,32,37,91,43,58,72,62,49,49,55,46,42,41,42,60,36,42,54,78,78,49,77,45,74,41,73,94,61,26,28,37,36,36,39,25,66,20,58,89,25,26,41,33,41,35,16,49,72,38,78,84,15,70,52,30,49,44,34,73,75,69,44,42,17,76,59,34,45,28,32,25,29,81,48,54,69,58,42,48,50,42,25,46,74,68,66,41,49,59,72,37,90,55,73,41,79,38,81,96,66,26,40,25,33,38,38,33,25,88,51,50,55,44,32,36,36,29,44,32,26,128,91,60,53,23,48,45,33,36,34,29,30,38,89,43,56,70,61,48,50,55,47,42,41,43,60,37,42,51,79,77,49,77,47,74,40,72,92,63,25,30,36,36,37,41,26,66,20,59,90,24,27,42,32,42,35,17,49,72,40,79,84,15,70,52,30,48,44,34,74,74,68,43,44,17,76,59,33,44,28,33,26,29,79,46,55,68,59,41,47,51,42,25,47,73,68,67,42,49,60,72,38,90,56,74,41,77,39,83,96,67,27,40,25,34,38,37,35,25,89,50,50,56,45,33,37,37,30,43,32,27,128

Foldseek 3Di:
DFDFFAEWEWQDADPVVVQVVVVVVVWDWDDWDDDVVQQWIWIWTDDPNYTYIYIHGNDCPHPSNVCCVVPNITTQAIETEDADVLVVLVVCVVVPFAWPDSAWDQDPPRWTKTWTDCVRVVNHTYMYTYD/DFDFFAEWEWQDADPVVVQVVVVVVVWDWDDWDDDVVQQWIWIWTDDPNYTYIYIHGNDCPHPSNVCCVVPNITTQAIETEDADVLVVLVVCVVVPFAWPDSAWDQDPPRWTKTWTDCVRVVNHTYMYTYD

Radius of gyration: 17.37 Å; Cα contacts (8 Å, |Δi|>4): 675; chains: 2; bounding box: 42×46×38 Å

Sequence (262 aa):
MIRKIDHVGVAVKSLEEAVKTYEALGFGVEEIEEVAEQKVRVAMLPAGESRVELLEATSEDSAIAKFISSRGEGIHHIAVNVENIEEALNKAKEAGLRLIDEKPRVGAGGKKVAFVHPKSTHGVLLEFVEGMIRKIDHVGVAVKSLEEAVKTYEALGFGVEEIEEVAEQKVRVAMLPAGESRVELLEATSEDSAIAKFISSRGEGIHHIAVNVENIEEALNKAKEAGLRLIDEKPRVGAGGKKVAFVHPKSTHGVLLEFVEG